Protein AF-0000000084755417 (afdb_homodimer)

pLDDT: mean 85.78, std 14.71, range [28.02, 96.69]

Structure (mmCIF, N/CA/C/O backbone):
data_AF-0000000084755417-model_v1
#
loop_
_entity.id
_entity.type
_entity.pdbx_description
1 polymer 'DNA polymerase V'
#
loop_
_atom_site.group_PDB
_atom_site.id
_atom_site.type_symbol
_atom_site.label_atom_id
_atom_site.label_alt_id
_atom_site.label_comp_id
_atom_site.label_asym_id
_atom_site.label_entity_id
_atom_site.label_seq_id
_atom_site.pdbx_PDB_ins_code
_atom_site.Cartn_x
_atom_site.Cartn_y
_atom_site.Cartn_z
_atom_site.occupancy
_atom_site.B_iso_or_equiv
_atom_site.auth_seq_id
_atom_site.auth_comp_id
_atom_site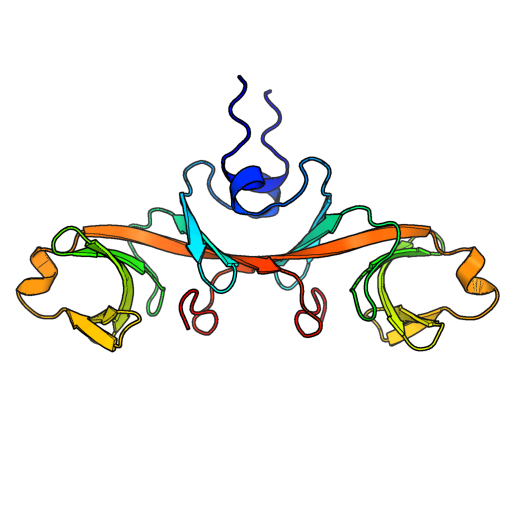.auth_asym_id
_atom_site.auth_atom_id
_atom_site.pdbx_PDB_model_num
ATOM 1 N N . MET A 1 1 ? -17.75 10.516 -19.812 1 28.02 1 MET A N 1
ATOM 2 C CA . MET A 1 1 ? -16.5 9.836 -19.469 1 28.02 1 MET A CA 1
ATOM 3 C C . MET A 1 1 ? -16.531 9.328 -18.047 1 28.02 1 MET A C 1
ATOM 5 O O . MET A 1 1 ? -16.703 10.102 -17.094 1 28.02 1 MET A O 1
ATOM 9 N N . LEU A 1 2 ? -17.047 8.312 -17.734 1 38.31 2 LEU A N 1
ATOM 10 C CA . LEU A 1 2 ? -17.234 7.773 -16.391 1 38.31 2 LEU A CA 1
ATOM 11 C C . LEU A 1 2 ? -15.93 7.828 -15.609 1 38.31 2 LEU A C 1
ATOM 13 O O . LEU A 1 2 ? -14.875 7.434 -16.109 1 38.31 2 LEU A O 1
ATOM 17 N N . GLN A 1 3 ? -15.766 8.875 -14.984 1 49.84 3 GLN A N 1
ATOM 18 C CA . GLN A 1 3 ? -14.508 9.289 -14.367 1 49.84 3 GLN A CA 1
ATOM 19 C C . GLN A 1 3 ? -13.875 8.141 -13.586 1 49.84 3 GLN A C 1
ATOM 21 O O . GLN A 1 3 ? -14.508 7.555 -12.711 1 49.84 3 GLN A O 1
ATOM 26 N N . GLN A 1 4 ? -13.172 7.289 -14.344 1 59.5 4 GLN A N 1
ATOM 27 C CA . GLN A 1 4 ? -12.398 6.27 -13.641 1 59.5 4 GLN A CA 1
ATOM 28 C C . GLN A 1 4 ? -11.875 6.801 -12.312 1 59.5 4 GLN A C 1
ATOM 30 O O . GLN A 1 4 ? -11.469 7.961 -12.219 1 59.5 4 GLN A O 1
ATOM 35 N N . PRO A 1 5 ? -12.219 5.965 -11.297 1 64.44 5 PRO A N 1
ATOM 36 C CA . PRO A 1 5 ? -11.766 6.449 -10 1 64.44 5 PRO A CA 1
ATOM 37 C C . PRO A 1 5 ? -10.297 6.875 -10.008 1 64.44 5 PRO A C 1
ATOM 39 O O . PRO A 1 5 ? -9.469 6.242 -10.672 1 64.44 5 PRO A O 1
ATOM 42 N N . GLN A 1 6 ? -10.031 8.062 -9.656 1 84 6 GLN A N 1
ATOM 43 C CA . GLN A 1 6 ? -8.703 8.641 -9.484 1 84 6 GLN A CA 1
ATOM 44 C C . GLN A 1 6 ? -7.703 7.59 -9.016 1 84 6 GLN A C 1
ATOM 46 O O . GLN A 1 6 ? -6.539 7.609 -9.422 1 84 6 GLN A O 1
ATOM 51 N N . PHE A 1 7 ? -8.219 6.492 -8.555 1 88.81 7 PHE A N 1
ATOM 52 C CA . PHE A 1 7 ? -7.398 5.453 -7.934 1 88.81 7 PHE A CA 1
ATOM 53 C C . PHE A 1 7 ? -6.566 4.719 -8.977 1 88.81 7 PHE A C 1
ATOM 55 O O . PHE A 1 7 ? -5.352 4.578 -8.828 1 88.81 7 PHE A O 1
ATOM 62 N N . TYR A 1 8 ? -7.148 4.305 -10.031 1 92.12 8 TYR A N 1
ATOM 63 C CA . TYR A 1 8 ? -6.445 3.494 -11.016 1 92.12 8 TYR A CA 1
ATOM 64 C C . TYR A 1 8 ? -5.387 4.312 -11.742 1 92.12 8 TYR A C 1
ATOM 66 O O . TYR A 1 8 ? -4.297 3.812 -12.031 1 92.12 8 TYR A O 1
ATOM 74 N N . GLU A 1 9 ? -5.723 5.57 -11.953 1 92.5 9 GLU A N 1
ATOM 75 C CA . GLU A 1 9 ? -4.781 6.441 -12.656 1 92.5 9 GLU A CA 1
ATOM 76 C C . GLU A 1 9 ? -3.574 6.766 -11.781 1 92.5 9 GLU A C 1
ATOM 78 O O . GLU A 1 9 ? -2.432 6.703 -12.242 1 92.5 9 GLU A O 1
ATOM 83 N N . VAL A 1 10 ? -3.729 7.02 -10.594 1 93.19 10 VAL A N 1
ATOM 84 C CA . VAL A 1 10 ? -2.662 7.488 -9.711 1 93.19 10 VAL A CA 1
ATOM 85 C C . VAL A 1 10 ? -1.8 6.305 -9.273 1 93.19 10 VAL A C 1
ATOM 87 O O . VAL A 1 10 ? -0.59 6.449 -9.086 1 93.19 10 VAL A O 1
ATOM 90 N N . THR A 1 11 ? -2.334 5.164 -9.148 1 94.31 11 THR A N 1
ATOM 91 C CA . THR A 1 11 ? -1.593 4.023 -8.617 1 94.31 11 THR A CA 1
ATOM 92 C C . THR A 1 11 ? -0.974 3.207 -9.75 1 94.31 11 THR A C 1
ATOM 94 O O . THR A 1 11 ? 0.013 2.498 -9.539 1 94.31 11 THR A O 1
ATOM 97 N N . GLY A 1 12 ? -1.595 3.201 -10.922 1 94.12 12 GLY A N 1
ATOM 98 C CA . GLY A 1 12 ? -1.188 2.35 -12.023 1 94.12 12 GLY A CA 1
ATOM 99 C C . GLY A 1 12 ? -1.743 0.941 -11.93 1 94.12 12 GLY A C 1
ATOM 100 O O . GLY A 1 12 ? -1.398 0.076 -12.734 1 94.12 12 GLY A O 1
ATOM 101 N N . ILE A 1 13 ? -2.58 0.697 -10.953 1 94.06 13 ILE A N 1
ATOM 102 C CA . ILE A 1 13 ? -3.223 -0.605 -10.82 1 94.06 13 ILE A CA 1
ATOM 103 C C . ILE A 1 13 ? -4.258 -0.79 -11.922 1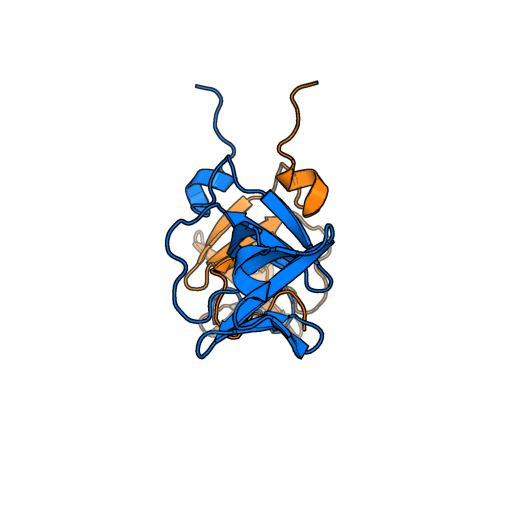 94.06 13 ILE A C 1
ATOM 105 O O . ILE A 1 13 ? -5 0.14 -12.25 1 94.06 13 ILE A O 1
ATOM 109 N N . SER A 1 14 ? -4.211 -1.979 -12.43 1 93.38 14 SER A N 1
ATOM 110 C CA . SER A 1 14 ? -5.156 -2.297 -13.492 1 93.38 14 SER A CA 1
ATOM 111 C C . SER A 1 14 ? -6.586 -2.346 -12.969 1 93.38 14 SER A C 1
ATOM 113 O O . SER A 1 14 ? -6.828 -2.803 -11.852 1 93.38 14 SER A O 1
ATOM 115 N N . GLN A 1 15 ? -7.539 -1.994 -13.844 1 91.94 15 GLN A N 1
ATOM 116 C CA . GLN A 1 15 ? -8.953 -2.115 -13.5 1 91.94 15 GLN A CA 1
ATOM 117 C C . GLN A 1 15 ? -9.367 -3.58 -13.391 1 91.94 15 GLN A C 1
ATOM 119 O O . GLN A 1 15 ? -10.43 -3.891 -12.844 1 91.94 15 GLN A O 1
ATOM 124 N N . HIS A 1 16 ? -8.492 -4.477 -13.914 1 92.5 16 HIS A N 1
ATOM 125 C CA . HIS A 1 16 ? -8.82 -5.898 -13.922 1 92.5 16 HIS A CA 1
ATOM 126 C C . HIS A 1 16 ? -8.102 -6.637 -12.797 1 92.5 16 HIS A C 1
ATOM 128 O O . HIS A 1 16 ? -8.109 -7.867 -12.758 1 92.5 16 HIS A O 1
ATOM 134 N N . ALA A 1 17 ? -7.488 -5.82 -11.945 1 94.81 17 ALA A N 1
ATOM 135 C CA . ALA A 1 17 ? -6.766 -6.422 -10.828 1 94.81 17 ALA A CA 1
ATOM 136 C C . ALA A 1 17 ? -7.723 -7.129 -9.875 1 94.81 17 ALA A C 1
ATOM 138 O O . ALA A 1 17 ? -8.891 -6.746 -9.758 1 94.81 17 ALA A O 1
ATOM 139 N N . THR A 1 18 ? -7.203 -8.172 -9.297 1 94.12 18 THR A N 1
ATOM 140 C CA . THR A 1 18 ? -7.871 -8.844 -8.188 1 94.12 18 THR A CA 1
ATOM 141 C C . THR A 1 18 ? -7.293 -8.391 -6.852 1 94.12 18 THR A C 1
ATOM 143 O O . THR A 1 18 ? -6.074 -8.266 -6.707 1 94.12 18 THR A O 1
ATOM 146 N N . PHE A 1 19 ? -8.156 -8.141 -5.871 1 95.19 19 PHE A N 1
ATOM 147 C CA . PHE A 1 19 ? -7.75 -7.73 -4.535 1 95.19 19 PHE A CA 1
ATOM 148 C C . PHE A 1 19 ? -7.938 -8.867 -3.537 1 95.19 19 PHE A C 1
ATOM 150 O O . PHE A 1 19 ? -9.031 -9.43 -3.422 1 95.19 19 PHE A O 1
ATOM 157 N N . VAL A 1 20 ? -6.875 -9.164 -2.879 1 94.38 20 VAL A N 1
ATOM 158 C CA . VAL A 1 20 ? -6.91 -10.297 -1.963 1 94.38 20 VAL A CA 1
ATOM 159 C C . VAL A 1 20 ? -6.555 -9.836 -0.552 1 94.38 20 VAL A C 1
ATOM 161 O O . VAL A 1 20 ? -5.465 -9.305 -0.322 1 94.38 20 VAL A O 1
ATOM 164 N N . ASP A 1 21 ? -7.488 -10.094 0.333 1 92.75 21 ASP A N 1
ATOM 165 C CA . ASP A 1 21 ? -7.242 -9.766 1.733 1 92.75 21 ASP A CA 1
ATOM 166 C C . ASP A 1 21 ? -6.164 -10.672 2.326 1 92.75 21 ASP A C 1
ATOM 168 O O . ASP A 1 21 ? -6.199 -11.891 2.139 1 92.75 21 ASP A O 1
ATOM 172 N N . THR A 1 22 ? -5.168 -10.055 2.926 1 89.81 22 THR A N 1
ATOM 173 C CA . THR A 1 22 ? -4.113 -10.773 3.631 1 89.81 22 THR A CA 1
ATOM 174 C C . THR A 1 22 ? -3.982 -10.273 5.066 1 89.81 22 THR A C 1
ATOM 176 O O . THR A 1 22 ? -4.66 -9.32 5.461 1 89.81 22 THR A O 1
ATOM 179 N N . GLN A 1 23 ? -3.145 -10.898 5.832 1 81.25 23 GLN A N 1
ATOM 180 C CA . GLN A 1 23 ? -2.914 -10.477 7.211 1 81.25 23 GLN A CA 1
ATOM 181 C C . GLN A 1 23 ? -2.244 -9.109 7.262 1 81.25 23 GLN A C 1
ATOM 183 O O . GLN A 1 23 ? -2.42 -8.359 8.227 1 81.25 23 GLN A O 1
ATOM 188 N N . ARG A 1 24 ? -1.575 -8.703 6.32 1 78.25 24 ARG A N 1
ATOM 189 C CA . ARG A 1 24 ? -0.766 -7.488 6.367 1 78.25 24 ARG A CA 1
ATOM 190 C C . ARG A 1 24 ? -1.405 -6.371 5.547 1 78.25 24 ARG A C 1
ATOM 192 O O . ARG A 1 24 ? -0.909 -5.242 5.531 1 78.25 24 ARG A O 1
ATOM 199 N N . GLY A 1 25 ? -2.459 -6.691 4.898 1 91.12 25 GLY A N 1
ATOM 200 C CA . GLY A 1 25 ? -3.111 -5.746 4.012 1 91.12 25 GLY A CA 1
ATOM 201 C C . GLY A 1 25 ? -3.785 -6.41 2.824 1 91.12 25 GLY A C 1
ATOM 202 O O . GLY A 1 25 ? -4.238 -7.551 2.92 1 91.12 25 GLY A O 1
ATOM 203 N N . VAL A 1 26 ? -3.932 -5.598 1.849 1 94.94 26 VAL A N 1
ATOM 204 C CA . VAL A 1 26 ? -4.574 -6.102 0.64 1 94.94 26 VAL A CA 1
ATOM 205 C C . VAL A 1 26 ? -3.537 -6.254 -0.472 1 94.94 26 VAL A C 1
ATOM 207 O O . VAL A 1 26 ? -2.852 -5.289 -0.823 1 94.94 26 VAL A O 1
ATOM 210 N N . ALA A 1 27 ? -3.35 -7.496 -0.957 1 94.88 27 ALA A N 1
ATOM 211 C CA . ALA A 1 27 ? -2.506 -7.75 -2.123 1 94.88 27 ALA A CA 1
ATOM 212 C C . ALA A 1 27 ? -3.264 -7.469 -3.418 1 94.88 27 ALA A C 1
ATOM 214 O O . ALA A 1 27 ? -4.418 -7.875 -3.57 1 94.88 27 ALA A O 1
ATOM 215 N N . VAL A 1 28 ? -2.619 -6.719 -4.238 1 95.56 28 VAL A N 1
ATOM 216 C CA . VAL A 1 28 ? -3.137 -6.492 -5.586 1 95.56 28 VAL A CA 1
ATOM 217 C C . VAL A 1 28 ? -2.506 -7.492 -6.555 1 95.56 28 VAL A C 1
ATOM 219 O O . VAL A 1 28 ? -1.282 -7.531 -6.707 1 95.56 28 VAL A O 1
ATOM 222 N N . VAL A 1 29 ? -3.33 -8.273 -7.188 1 95.31 29 VAL A N 1
ATOM 223 C CA . VAL A 1 29 ? -2.871 -9.328 -8.086 1 95.31 29 VAL A CA 1
ATOM 224 C C . VAL A 1 29 ? -3.266 -8.992 -9.516 1 95.31 29 VAL A C 1
ATOM 226 O O . VAL A 1 29 ? -4.434 -8.719 -9.797 1 95.31 29 VAL A O 1
ATOM 229 N N . GLU A 1 30 ? -2.355 -8.961 -10.391 1 95.06 30 GLU A N 1
ATOM 230 C CA . GLU A 1 30 ? -2.594 -8.703 -11.805 1 95.06 30 GLU A CA 1
ATOM 231 C C . GLU A 1 30 ? -2.066 -9.844 -12.672 1 95.06 30 GLU A C 1
ATOM 233 O O . GLU A 1 30 ? -1.059 -10.469 -12.336 1 95.06 30 GLU A O 1
ATOM 238 N N . ARG A 1 31 ? -2.705 -10.062 -13.664 1 92.38 31 ARG A N 1
ATOM 239 C CA . ARG A 1 31 ? -2.277 -11.102 -14.594 1 92.38 31 ARG A CA 1
ATOM 240 C C . ARG A 1 31 ? -0.967 -10.719 -15.273 1 92.38 31 ARG A C 1
ATOM 242 O O . ARG A 1 31 ? -0.777 -9.57 -15.664 1 92.38 31 ARG A O 1
ATOM 249 N N . SER A 1 32 ? -0.041 -11.461 -15.086 1 82.12 32 SER A N 1
ATOM 250 C CA . SER A 1 32 ? 1.236 -11.258 -15.758 1 82.12 32 SER A CA 1
ATOM 251 C C . SER A 1 32 ? 1.71 -12.531 -16.453 1 82.12 32 SER A C 1
ATOM 253 O O . SER A 1 32 ? 1.528 -13.633 -15.922 1 82.12 32 SER A O 1
ATOM 255 N N . SER A 1 33 ? 2.252 -12.398 -17.641 1 70.69 33 SER A N 1
ATOM 256 C CA . SER A 1 33 ? 2.758 -13.539 -18.391 1 70.69 33 SER A CA 1
ATOM 257 C C . SER A 1 33 ? 4.215 -13.836 -18.047 1 70.69 33 SER A C 1
ATOM 259 O O . SER A 1 33 ? 4.707 -14.938 -18.281 1 70.69 33 SER A O 1
ATOM 261 N N . SER A 1 34 ? 4.832 -12.945 -17.469 1 75.5 34 SER A N 1
ATOM 262 C CA . SER A 1 34 ? 6.242 -13.125 -17.141 1 75.5 34 SER A CA 1
ATOM 263 C C . SER A 1 34 ? 6.598 -12.469 -15.812 1 75.5 34 SER A C 1
ATOM 265 O O . SER A 1 34 ? 7.117 -11.352 -15.789 1 75.5 34 SER A O 1
ATOM 267 N N . PRO A 1 35 ? 6.277 -13.195 -14.812 1 69 35 PRO A N 1
ATOM 268 C CA . PRO A 1 35 ? 6.617 -12.562 -13.539 1 69 35 PRO A CA 1
ATOM 269 C C . PRO A 1 35 ? 8.125 -12.406 -13.336 1 69 35 PRO A C 1
ATOM 271 O O . PRO A 1 35 ? 8.898 -13.25 -13.789 1 69 35 PRO A O 1
ATOM 274 N N . LEU A 1 36 ? 8.461 -11.203 -12.844 1 68.69 36 LEU A N 1
ATOM 275 C CA . LEU A 1 36 ? 9.852 -10.984 -12.469 1 68.69 36 LEU A CA 1
ATOM 276 C C . LEU A 1 36 ? 10.32 -12.039 -11.477 1 68.69 36 LEU A C 1
ATOM 278 O O . LEU A 1 36 ? 9.516 -12.602 -10.734 1 68.69 36 LEU A O 1
ATOM 282 N N . ALA A 1 37 ? 11.562 -12.234 -11.57 1 67.69 37 ALA A N 1
ATOM 283 C CA . ALA A 1 37 ? 12.164 -13.141 -10.594 1 67.69 37 ALA A CA 1
ATOM 284 C C . ALA A 1 37 ? 11.82 -12.719 -9.164 1 67.69 37 ALA A C 1
ATOM 286 O O . ALA A 1 37 ? 11.703 -11.523 -8.875 1 67.69 37 ALA A O 1
ATOM 287 N N . SER A 1 38 ? 11.422 -13.523 -8.289 1 73.25 38 SER A N 1
ATOM 288 C CA . SER A 1 38 ? 11.195 -13.344 -6.855 1 73.25 38 SER A CA 1
ATOM 289 C C . SER A 1 38 ? 9.812 -12.758 -6.578 1 73.25 38 SER A C 1
ATOM 291 O O . SER A 1 38 ? 9.445 -12.547 -5.422 1 73.25 38 SER A O 1
ATOM 293 N N . ALA A 1 39 ? 9.148 -12.484 -7.703 1 83.69 39 ALA A N 1
ATOM 294 C CA . ALA A 1 39 ? 7.809 -11.945 -7.484 1 83.69 39 ALA A CA 1
ATOM 295 C C . ALA A 1 39 ? 6.945 -12.938 -6.703 1 83.69 39 ALA A C 1
ATOM 297 O O . ALA A 1 39 ? 7.133 -14.148 -6.809 1 83.69 39 ALA A O 1
ATOM 298 N N . VAL A 1 40 ? 6.098 -12.406 -5.855 1 90.75 40 VAL A N 1
ATOM 299 C CA . VAL A 1 40 ? 5.082 -13.234 -5.207 1 90.75 40 VAL A CA 1
ATOM 300 C C . VAL A 1 40 ? 3.934 -13.5 -6.176 1 90.75 40 VAL A C 1
ATOM 302 O O . VAL A 1 40 ? 3.434 -12.578 -6.824 1 90.75 40 VAL A O 1
ATOM 305 N N . LEU A 1 41 ? 3.635 -14.75 -6.258 1 93.31 41 LEU A N 1
ATOM 306 C CA . LEU A 1 41 ? 2.598 -15.203 -7.176 1 93.31 41 LEU A CA 1
ATOM 307 C C . LEU A 1 41 ? 1.361 -15.664 -6.41 1 93.31 41 LEU A C 1
ATOM 309 O O . LEU A 1 41 ? 1.471 -16.156 -5.281 1 93.31 41 LEU A O 1
ATOM 313 N N . LEU A 1 42 ? 0.23 -15.43 -6.977 1 94.62 42 LEU A N 1
ATOM 314 C CA . LEU A 1 42 ? -0.973 -16.172 -6.609 1 94.62 42 LEU A CA 1
ATOM 315 C C . LEU A 1 42 ? -1.196 -17.344 -7.551 1 94.62 42 LEU A C 1
ATOM 317 O O . LEU A 1 42 ? -1.302 -17.172 -8.766 1 94.62 42 LEU A O 1
ATOM 321 N N . ILE A 1 43 ? -1.249 -18.516 -6.973 1 95.38 43 ILE A N 1
ATOM 322 C CA . ILE A 1 43 ? -1.382 -19.719 -7.785 1 95.38 43 ILE A CA 1
ATOM 323 C C . ILE A 1 43 ? -2.566 -20.547 -7.293 1 95.38 43 ILE A C 1
ATOM 325 O O . ILE A 1 43 ? -3.076 -20.328 -6.195 1 95.38 43 ILE A O 1
ATOM 329 N N . SER A 1 44 ? -3.1 -21.375 -8.18 1 96.38 44 SER A N 1
ATOM 330 C CA . SER A 1 44 ? -4 -22.469 -7.82 1 96.38 44 SER A CA 1
ATOM 331 C C . SER A 1 44 ? -3.338 -23.828 -8.031 1 96.38 44 SER A C 1
ATOM 333 O O . SER A 1 44 ? -2.795 -24.094 -9.102 1 96.38 44 SER A O 1
ATOM 335 N N . TYR A 1 45 ? -3.264 -24.578 -6.977 1 96.69 45 TYR A N 1
ATOM 336 C CA . TYR A 1 45 ? -2.686 -25.922 -6.996 1 96.69 45 TYR A CA 1
ATOM 337 C C . TYR A 1 45 ? -3.527 -26.891 -6.176 1 96.69 45 TYR A C 1
ATOM 339 O O . TYR A 1 45 ? -3.848 -26.609 -5.016 1 96.69 45 TYR A O 1
ATOM 347 N N . CYS A 1 46 ? -3.908 -27.969 -6.824 1 94.75 46 CYS A N 1
ATOM 348 C CA . CYS A 1 46 ? -4.758 -28.984 -6.207 1 94.75 46 CYS A CA 1
ATOM 349 C C . CYS A 1 46 ? -6.031 -28.359 -5.648 1 94.75 46 CYS A C 1
ATOM 351 O O . CYS A 1 46 ? -6.449 -28.672 -4.535 1 94.75 46 CYS A O 1
ATOM 353 N N . GLY A 1 47 ? -6.527 -27.344 -6.34 1 94.06 47 GLY A N 1
ATOM 354 C CA . GLY A 1 47 ? -7.82 -26.75 -6.035 1 94.06 47 GLY A CA 1
ATOM 355 C C . GLY A 1 47 ? -7.734 -25.656 -4.992 1 94.06 47 GLY A C 1
ATOM 356 O O . GLY A 1 47 ? -8.758 -25.094 -4.582 1 94.06 47 GLY A O 1
ATOM 357 N N . VAL A 1 48 ? -6.535 -25.422 -4.539 1 93.88 48 VAL A N 1
ATOM 358 C CA . VAL A 1 48 ? -6.375 -24.406 -3.5 1 93.88 48 VAL A CA 1
ATOM 359 C C . VAL A 1 48 ? -5.617 -23.203 -4.062 1 93.88 48 VAL A C 1
ATOM 361 O O . VAL A 1 48 ? -4.633 -23.375 -4.785 1 93.88 48 VAL A O 1
ATOM 364 N N . GLN A 1 49 ? -6.121 -22.016 -3.742 1 94.94 49 GLN A N 1
ATOM 365 C CA . GLN A 1 49 ? -5.379 -20.812 -4.09 1 94.94 49 GLN A CA 1
ATOM 366 C C . GLN A 1 49 ? -4.434 -20.406 -2.963 1 94.94 49 GLN A C 1
ATOM 368 O O . GLN A 1 49 ? -4.805 -20.438 -1.788 1 94.94 49 GLN A O 1
ATOM 373 N N . GLN A 1 50 ? -3.217 -20.109 -3.32 1 93.94 50 GLN A N 1
ATOM 374 C CA . GLN A 1 50 ? -2.211 -19.734 -2.334 1 93.94 50 GLN A CA 1
ATOM 375 C C . GLN A 1 50 ? -1.11 -18.891 -2.971 1 93.94 50 GLN A C 1
ATOM 377 O O . GLN A 1 50 ? -0.94 -18.891 -4.191 1 93.94 50 GLN A O 1
ATOM 382 N N . PHE A 1 51 ? -0.438 -18.141 -2.119 1 93.12 51 PHE A N 1
ATOM 383 C CA . PHE A 1 51 ? 0.693 -17.359 -2.605 1 93.12 51 PHE A CA 1
ATOM 384 C C . PHE A 1 51 ? 1.963 -18.203 -2.627 1 93.12 51 PHE A C 1
ATOM 386 O O . PHE A 1 51 ? 2.178 -19.031 -1.739 1 93.12 51 PHE A O 1
ATOM 393 N N . ALA A 1 52 ? 2.785 -17.906 -3.596 1 92.38 52 ALA A N 1
ATOM 394 C CA . ALA A 1 52 ? 4.059 -18.609 -3.74 1 92.38 52 ALA A CA 1
ATOM 395 C C . ALA A 1 52 ? 5.102 -17.719 -4.41 1 92.38 52 ALA A C 1
ATOM 397 O O . ALA A 1 52 ? 4.766 -16.672 -4.984 1 92.38 52 ALA A O 1
ATOM 398 N N . ARG A 1 53 ? 6.336 -18.156 -4.266 1 91.44 53 ARG A N 1
ATOM 399 C CA . ARG A 1 53 ? 7.457 -17.547 -4.977 1 91.44 53 ARG A CA 1
ATOM 400 C C . ARG A 1 53 ? 8.172 -18.578 -5.848 1 91.44 53 ARG A C 1
ATOM 402 O O . ARG A 1 53 ? 8.289 -19.75 -5.465 1 91.44 53 ARG A O 1
ATOM 409 N N . PHE A 1 54 ? 8.555 -18.031 -7.02 1 85.56 54 PHE A N 1
ATOM 410 C CA . PHE A 1 54 ? 9.336 -18.906 -7.879 1 85.56 54 PHE A CA 1
ATOM 411 C C . PHE A 1 54 ? 10.828 -18.719 -7.637 1 85.56 54 PHE A C 1
ATOM 413 O O . PHE A 1 54 ? 11.359 -17.625 -7.816 1 85.56 54 PHE A O 1
ATOM 420 N N . LEU A 1 55 ? 11.406 -19.797 -7.117 1 83.19 55 LEU A N 1
ATOM 421 C CA . LEU A 1 55 ? 12.836 -19.781 -6.824 1 83.19 55 LEU A CA 1
ATOM 422 C C . LEU A 1 55 ? 13.5 -21.062 -7.293 1 83.19 55 LEU A C 1
ATOM 424 O O . LEU A 1 55 ? 13.094 -22.156 -6.898 1 83.19 55 LEU A O 1
ATOM 428 N N . GLY A 1 56 ? 14.602 -20.891 -8.023 1 82.25 56 GLY A N 1
ATOM 429 C CA . GLY A 1 56 ? 15.414 -22.047 -8.383 1 82.25 56 GLY A CA 1
ATOM 430 C C . GLY A 1 56 ? 14.633 -23.141 -9.078 1 82.25 56 GLY A C 1
ATOM 431 O O . GLY A 1 56 ? 14.852 -24.328 -8.836 1 82.25 56 GLY A O 1
ATOM 432 N N . GLY A 1 57 ? 13.625 -22.891 -9.773 1 86.5 57 GLY A N 1
ATOM 433 C CA . GLY A 1 57 ? 12.859 -23.875 -10.516 1 86.5 57 GLY A CA 1
ATOM 434 C C . GLY A 1 57 ? 11.695 -24.438 -9.727 1 86.5 57 GLY A C 1
ATOM 435 O O . GLY A 1 57 ? 11.016 -25.359 -10.188 1 86.5 57 GLY A O 1
ATOM 436 N N . SER A 1 58 ? 11.547 -23.984 -8.562 1 92.69 58 SER A N 1
ATOM 437 C CA . SER A 1 58 ? 10.461 -24.453 -7.715 1 92.69 58 SER A CA 1
ATOM 438 C C . SER A 1 58 ? 9.586 -23.297 -7.23 1 92.69 58 SER A C 1
ATOM 440 O O . SER A 1 58 ? 10.031 -22.156 -7.211 1 92.69 58 SER A O 1
ATOM 442 N N . LEU A 1 59 ? 8.336 -23.703 -6.984 1 92.69 59 LEU A N 1
ATOM 443 C CA . LEU A 1 59 ? 7.453 -22.781 -6.301 1 92.69 59 LEU A CA 1
ATOM 444 C C . LEU A 1 59 ? 7.426 -23.047 -4.801 1 92.69 59 LEU A C 1
ATOM 446 O O . LEU A 1 59 ? 7.074 -24.156 -4.371 1 92.69 59 LEU A O 1
ATOM 450 N N . ILE A 1 60 ? 7.766 -21.969 -4.086 1 93.62 60 ILE A N 1
ATOM 451 C CA . ILE A 1 60 ? 7.738 -22.109 -2.633 1 93.62 60 ILE A CA 1
ATOM 452 C C . ILE A 1 60 ? 6.551 -21.344 -2.062 1 93.62 60 ILE A C 1
ATOM 454 O O . ILE A 1 60 ? 6.438 -20.141 -2.264 1 93.62 60 ILE A O 1
ATOM 458 N N . THR A 1 61 ? 5.723 -22.031 -1.348 1 93.12 61 THR A N 1
ATOM 459 C CA . THR A 1 61 ? 4.531 -21.422 -0.782 1 93.12 61 THR A CA 1
ATOM 460 C C . THR A 1 61 ? 4.863 -20.688 0.519 1 93.12 61 THR A C 1
ATOM 462 O O . THR A 1 61 ? 5.98 -20.797 1.027 1 93.12 61 THR A O 1
ATOM 465 N N . GLU A 1 62 ? 3.82 -19.969 0.999 1 87.19 62 GLU A N 1
ATOM 466 C CA . GLU A 1 62 ? 4.004 -19.188 2.221 1 87.19 62 GLU A CA 1
ATOM 467 C C . GLU A 1 62 ? 4.297 -20.109 3.412 1 87.19 62 GLU A C 1
ATOM 469 O O . GLU A 1 62 ? 5.031 -19.719 4.328 1 87.19 62 GLU A O 1
ATOM 474 N N . ASP A 1 63 ? 3.727 -21.234 3.346 1 87.62 63 ASP A N 1
ATOM 475 C CA . ASP A 1 63 ? 3.955 -22.172 4.441 1 87.62 63 ASP A CA 1
ATOM 476 C C . ASP A 1 63 ? 5.285 -22.891 4.277 1 87.62 63 ASP A C 1
ATOM 478 O O . ASP A 1 63 ? 5.664 -23.703 5.121 1 87.62 63 ASP A O 1
ATOM 482 N N . GLY A 1 64 ? 6.023 -22.641 3.256 1 91.19 64 GLY A N 1
ATOM 483 C CA . GLY A 1 64 ? 7.344 -23.203 3.055 1 91.19 64 GLY A CA 1
ATOM 484 C C . GLY A 1 64 ? 7.332 -24.453 2.184 1 91.19 64 GLY A C 1
ATOM 485 O O . GLY A 1 64 ? 8.375 -25.062 1.953 1 91.19 64 GLY A O 1
ATOM 486 N N . ASP A 1 65 ? 6.203 -24.906 1.729 1 94 65 ASP A N 1
ATOM 487 C CA . ASP A 1 65 ? 6.145 -26.062 0.848 1 94 65 ASP A CA 1
ATOM 488 C C . ASP A 1 65 ? 6.672 -25.734 -0.544 1 94 65 ASP A C 1
ATOM 490 O O . ASP A 1 65 ? 6.41 -24.641 -1.067 1 94 65 ASP A O 1
ATOM 494 N N . ALA A 1 66 ? 7.371 -26.75 -1.078 1 95.19 66 ALA A N 1
ATOM 495 C CA . ALA A 1 66 ? 7.895 -26.578 -2.43 1 95.19 66 ALA A CA 1
ATOM 496 C C . ALA A 1 66 ? 7.105 -27.422 -3.434 1 95.19 66 ALA A C 1
ATOM 498 O O . ALA A 1 66 ? 6.801 -28.578 -3.174 1 95.19 66 ALA A O 1
ATOM 499 N N . ILE A 1 67 ? 6.691 -26.812 -4.473 1 95.62 67 ILE A N 1
ATOM 500 C CA . ILE A 1 67 ? 6.105 -27.484 -5.629 1 95.62 67 ILE A CA 1
ATOM 501 C C . ILE A 1 67 ? 7.129 -27.547 -6.762 1 95.62 67 ILE A C 1
ATOM 503 O O . ILE A 1 67 ? 7.586 -26.516 -7.25 1 95.62 67 ILE A O 1
ATOM 507 N N . GLU A 1 68 ? 7.551 -28.719 -7.152 1 95.75 68 GLU A N 1
ATOM 508 C CA . GLU A 1 68 ? 8.656 -28.859 -8.094 1 95.75 68 GLU A CA 1
ATOM 509 C C . GLU A 1 68 ? 8.406 -30.016 -9.07 1 95.75 68 GLU A C 1
ATOM 511 O O . GLU A 1 68 ? 7.449 -30.766 -8.906 1 95.75 68 GLU A O 1
ATOM 516 N N . GLY A 1 69 ? 9.266 -30.047 -10.094 1 93.62 69 GLY A N 1
ATOM 517 C CA . GLY A 1 69 ? 9.25 -31.141 -11.055 1 93.62 69 GLY A CA 1
ATOM 518 C C . GLY A 1 69 ? 7.938 -31.25 -11.812 1 93.62 69 GLY A C 1
ATOM 519 O O . GLY A 1 69 ? 7.441 -30.266 -12.359 1 93.62 69 GLY A O 1
ATOM 520 N N . ASP A 1 70 ? 7.383 -32.562 -11.875 1 94.69 70 ASP A N 1
ATOM 521 C CA . ASP A 1 70 ? 6.195 -32.844 -12.664 1 94.69 70 ASP A CA 1
ATOM 522 C C . ASP A 1 70 ? 4.949 -32.219 -12.062 1 94.69 70 ASP A C 1
ATOM 524 O O . ASP A 1 70 ? 3.949 -32 -12.758 1 94.69 70 ASP A O 1
ATOM 528 N N . MET A 1 71 ? 4.992 -31.828 -10.711 1 96.06 71 MET A N 1
ATOM 529 C CA . MET A 1 71 ? 3.832 -31.234 -10.039 1 96.06 71 MET A CA 1
ATOM 530 C C . MET A 1 71 ? 3.562 -29.828 -10.562 1 96.06 71 MET A C 1
ATOM 532 O O . MET A 1 71 ? 2.445 -29.312 -10.438 1 96.06 71 MET A O 1
ATOM 536 N N . LEU A 1 72 ? 4.586 -29.203 -11.117 1 94.94 72 LEU A N 1
ATOM 537 C CA . LEU A 1 72 ? 4.457 -27.844 -11.617 1 94.94 72 LEU A CA 1
ATOM 538 C C . LEU A 1 72 ? 3.441 -27.766 -12.758 1 94.94 72 LEU A C 1
ATOM 540 O O . LEU A 1 72 ? 2.818 -26.734 -12.977 1 94.94 72 LEU A O 1
ATOM 544 N N . ALA A 1 73 ? 3.291 -28.844 -13.461 1 95.12 73 ALA A N 1
ATOM 545 C CA . ALA A 1 73 ? 2.355 -28.891 -14.586 1 95.12 73 ALA A CA 1
ATOM 546 C C . ALA A 1 73 ? 0.918 -28.703 -14.109 1 95.12 73 ALA A C 1
ATOM 548 O O . ALA A 1 73 ? 0.044 -28.312 -14.891 1 95.12 73 ALA A O 1
ATOM 549 N N . ASP A 1 74 ? 0.627 -28.969 -12.82 1 96.38 74 ASP A N 1
ATOM 550 C CA . ASP A 1 74 ? -0.723 -28.891 -12.266 1 96.38 74 ASP A CA 1
ATOM 551 C C . ASP A 1 74 ? -0.975 -27.531 -11.617 1 96.38 74 ASP A C 1
ATOM 553 O O . ASP A 1 74 ? -2.059 -27.281 -11.086 1 96.38 74 ASP A O 1
ATOM 557 N N . VAL A 1 75 ? 0.019 -26.672 -11.688 1 95.94 75 VAL A N 1
ATOM 558 C CA . VAL A 1 75 ? -0.123 -25.344 -11.078 1 95.94 75 VAL A CA 1
ATOM 559 C C . VAL A 1 75 ? -0.733 -24.375 -12.078 1 95.94 75 VAL A C 1
ATOM 561 O O . VAL A 1 75 ? -0.297 -24.297 -13.227 1 95.94 75 VAL A O 1
ATOM 564 N N . GLU A 1 76 ? -1.734 -23.609 -11.68 1 95.38 76 GLU A N 1
ATOM 565 C CA . GLU A 1 76 ? -2.299 -22.516 -12.453 1 95.38 76 GLU A CA 1
ATOM 566 C C . GLU A 1 76 ? -1.87 -21.172 -11.891 1 95.38 76 GLU A C 1
ATOM 568 O O . GLU A 1 76 ? -2.102 -20.875 -10.711 1 95.38 76 GLU A O 1
ATOM 573 N N . LEU A 1 77 ? -1.266 -20.391 -12.734 1 94.38 77 LEU A N 1
ATOM 574 C CA . LEU A 1 77 ? -0.925 -19.031 -12.336 1 94.38 77 LEU A CA 1
ATOM 575 C C . LEU A 1 77 ? -2.135 -18.109 -12.461 1 94.38 77 LEU A C 1
ATOM 577 O O . LEU A 1 77 ? -2.668 -17.922 -13.555 1 94.38 77 LEU A O 1
ATOM 581 N N . ILE A 1 78 ? -2.545 -17.641 -11.328 1 94.31 78 ILE A N 1
ATOM 582 C CA . ILE A 1 78 ? -3.65 -16.688 -11.328 1 94.31 78 ILE A CA 1
ATOM 583 C C . ILE A 1 78 ? -3.123 -15.289 -11.641 1 94.31 78 ILE A C 1
ATOM 585 O O . ILE A 1 78 ? -3.721 -14.555 -12.43 1 94.31 78 ILE A O 1
ATOM 589 N N . GLY A 1 79 ? -1.981 -14.953 -10.969 1 94.75 79 GLY A N 1
ATOM 590 C CA . GLY A 1 79 ? -1.387 -13.656 -11.242 1 94.75 79 GLY A CA 1
ATOM 591 C C . GLY A 1 79 ? -0.18 -13.359 -10.375 1 94.75 79 GLY A C 1
ATOM 592 O O . GLY A 1 79 ? 0.317 -14.234 -9.672 1 94.75 79 GLY A O 1
ATOM 593 N N . VAL A 1 80 ? 0.318 -12.156 -10.57 1 93.88 80 VAL A N 1
ATOM 594 C CA . VAL A 1 80 ? 1.483 -11.648 -9.852 1 93.88 80 VAL A CA 1
ATOM 595 C C . VAL A 1 80 ? 1.064 -10.516 -8.922 1 93.88 80 VAL A C 1
ATOM 597 O O . VAL A 1 80 ? 0.264 -9.656 -9.297 1 93.88 80 VAL A O 1
ATOM 600 N N . VAL A 1 81 ? 1.576 -10.578 -7.703 1 93.69 81 VAL A N 1
ATOM 601 C CA . VAL A 1 81 ? 1.335 -9.461 -6.797 1 93.69 81 VAL A CA 1
ATOM 602 C C . VAL A 1 81 ? 2.109 -8.234 -7.273 1 93.69 81 VAL A C 1
ATOM 604 O O . VAL A 1 81 ? 3.338 -8.266 -7.367 1 93.69 81 VAL A O 1
ATOM 607 N N . THR A 1 82 ? 1.4 -7.172 -7.504 1 93 82 THR A N 1
ATOM 608 C CA . THR A 1 82 ? 2.045 -5.984 -8.055 1 93 82 THR A CA 1
ATOM 609 C C . THR A 1 82 ? 2.121 -4.875 -7.016 1 93 82 THR A C 1
ATOM 611 O O . THR A 1 82 ? 3.076 -4.098 -6.996 1 93 82 THR A O 1
ATOM 614 N N . HIS A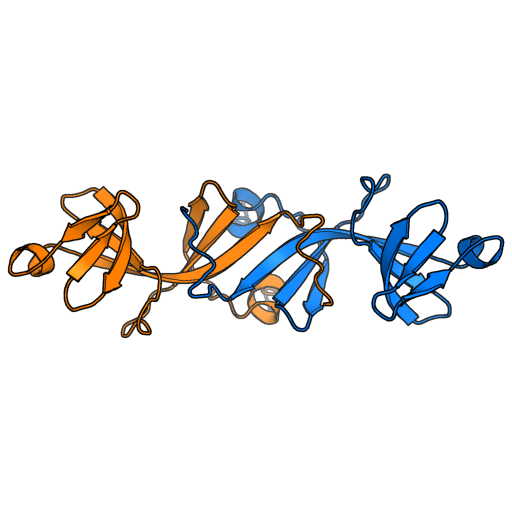 1 83 ? 1.084 -4.797 -6.184 1 93.69 83 HIS A N 1
ATOM 615 C CA . HIS A 1 83 ? 1.024 -3.77 -5.148 1 93.69 83 HIS A CA 1
ATOM 616 C C . HIS A 1 83 ? 0.525 -4.348 -3.828 1 93.69 83 HIS A C 1
ATOM 618 O O . HIS A 1 83 ? -0.074 -5.422 -3.803 1 93.69 83 HIS A O 1
ATOM 624 N N . ILE A 1 84 ? 0.842 -3.662 -2.799 1 93.88 84 ILE A N 1
ATOM 625 C CA . ILE A 1 84 ? 0.298 -3.926 -1.471 1 93.88 84 ILE A CA 1
ATOM 626 C C . ILE A 1 84 ? -0.354 -2.658 -0.92 1 93.88 84 ILE A C 1
ATOM 628 O O . ILE A 1 84 ? 0.22 -1.57 -1.005 1 93.88 84 ILE A O 1
ATOM 632 N N . ILE A 1 85 ? -1.505 -2.773 -0.545 1 94.88 85 ILE A N 1
ATOM 633 C CA . ILE A 1 85 ? -2.207 -1.72 0.182 1 94.88 85 ILE A CA 1
ATOM 634 C C . ILE A 1 85 ? -2.189 -2.027 1.678 1 94.88 85 ILE A C 1
ATOM 636 O O . ILE A 1 85 ? -2.754 -3.031 2.119 1 94.88 85 ILE A O 1
ATOM 640 N N . SER A 1 86 ? -1.56 -1.196 2.387 1 93.31 86 SER A N 1
ATOM 641 C CA . SER A 1 86 ? -1.43 -1.448 3.818 1 93.31 86 SER A CA 1
ATOM 642 C C . SER A 1 86 ? -1.8 -0.213 4.633 1 93.31 86 SER A C 1
ATOM 644 O O . SER A 1 86 ? -1.737 0.911 4.129 1 93.31 86 SER A O 1
ATOM 646 N N . LYS A 1 87 ? -2.291 -0.502 5.859 1 91.06 87 LYS A N 1
ATOM 647 C CA . LYS A 1 87 ? -2.502 0.61 6.781 1 91.06 87 LYS A CA 1
ATOM 648 C C . LYS A 1 87 ? -1.196 1.353 7.055 1 91.06 87 LYS A C 1
ATOM 650 O O . LYS A 1 87 ? -0.135 0.735 7.16 1 91.06 87 LYS A O 1
ATOM 655 N N . ALA A 1 88 ? -1.354 2.645 7.043 1 87.75 88 ALA A N 1
ATOM 656 C CA . ALA A 1 88 ? -0.176 3.449 7.359 1 87.75 88 ALA A CA 1
ATOM 657 C C . ALA A 1 88 ? 0.245 3.262 8.812 1 87.75 88 ALA A C 1
ATOM 659 O O . ALA A 1 88 ? -0.598 3.248 9.711 1 87.75 88 ALA A O 1
ATOM 660 N N . GLY A 1 89 ? 1.438 2.779 9 1 74.56 89 GLY A N 1
ATOM 661 C CA . GLY A 1 89 ? 1.972 2.688 10.352 1 74.56 89 GLY A CA 1
ATOM 662 C C . GLY A 1 89 ? 2.99 3.766 10.664 1 74.56 89 GLY A C 1
ATOM 663 O O . GLY A 1 89 ? 3.246 4.645 9.836 1 74.56 89 GLY A O 1
ATOM 664 N N . PHE A 1 90 ? 3.355 3.766 11.938 1 58.94 90 PHE A N 1
ATOM 665 C CA . PHE A 1 90 ? 4.379 4.684 12.43 1 58.94 90 PHE A CA 1
ATOM 666 C C . PHE A 1 90 ? 5.645 4.578 11.586 1 58.94 90 PHE A C 1
ATOM 668 O O . PHE A 1 90 ? 6.25 5.594 11.242 1 58.94 90 PHE A O 1
ATOM 675 N N . ASP A 1 91 ? 5.91 3.348 11.195 1 57.62 91 ASP A N 1
ATOM 676 C CA . ASP A 1 91 ? 7.188 3.17 10.516 1 57.62 91 ASP A CA 1
ATOM 677 C C . ASP A 1 91 ? 7.059 3.439 9.016 1 57.62 91 ASP A C 1
ATOM 679 O O . ASP A 1 91 ? 8.062 3.553 8.312 1 57.62 91 ASP A O 1
ATOM 683 N N . ASP A 1 92 ? 5.922 3.561 8.531 1 55.16 92 ASP A N 1
ATOM 684 C CA . ASP A 1 92 ? 5.723 3.686 7.094 1 55.16 92 ASP A CA 1
ATOM 685 C C . ASP A 1 92 ? 5.66 5.152 6.676 1 55.16 92 ASP A C 1
ATOM 687 O O . ASP A 1 92 ? 4.574 5.711 6.516 1 55.16 92 ASP A O 1
ATOM 691 N N . SER A 1 93 ? 6.68 5.828 7.031 1 56.66 93 SER A N 1
ATOM 692 C CA . SER A 1 93 ? 6.676 7.215 6.578 1 56.66 93 SER A CA 1
ATOM 693 C C . SER A 1 93 ? 6.602 7.301 5.055 1 56.66 93 SER A C 1
ATOM 695 O O . SER A 1 93 ? 7.418 6.699 4.355 1 56.66 93 SER A O 1
ATOM 697 N N . PRO A 1 94 ? 5.473 7.863 4.512 1 54.62 94 PRO A N 1
ATOM 698 C CA . PRO A 1 94 ? 5.359 7.977 3.053 1 54.62 94 PRO A CA 1
ATOM 699 C C . PRO A 1 94 ? 6.57 8.656 2.42 1 54.62 94 PRO A C 1
ATOM 701 O O . PRO A 1 94 ? 6.789 8.539 1.212 1 54.62 94 PRO A O 1
ATOM 704 N N . VAL A 1 95 ? 7.281 9.594 3.191 1 56.56 95 VAL A N 1
ATOM 705 C CA . VAL A 1 95 ? 8.312 10.414 2.574 1 56.56 95 VAL A CA 1
ATOM 706 C C . VAL A 1 95 ? 9.688 10 3.094 1 56.56 95 VAL A C 1
ATOM 708 O O . VAL A 1 95 ? 10.711 10.531 2.656 1 56.56 95 VAL A O 1
ATOM 711 N N . MET A 1 96 ? 9.805 9.062 3.984 1 45.72 96 MET A N 1
ATOM 712 C CA . MET A 1 96 ? 11.219 9 4.348 1 45.72 96 MET A CA 1
ATOM 713 C C . MET A 1 96 ? 12.039 8.32 3.258 1 45.72 96 MET A C 1
ATOM 715 O O . MET A 1 96 ? 11.531 7.445 2.555 1 45.72 96 MET A O 1
ATOM 719 N N . MET B 1 1 ? -27.234 -0.809 -9.023 1 28.72 1 MET B N 1
ATOM 720 C CA . MET B 1 1 ? -26.297 -0.622 -7.93 1 28.72 1 MET B CA 1
ATOM 721 C C . MET B 1 1 ? -24.875 -0.385 -8.461 1 28.72 1 MET B C 1
ATOM 723 O O . MET B 1 1 ? -24.344 -1.217 -9.195 1 28.72 1 MET B O 1
ATOM 727 N N . LEU B 1 2 ? -24.516 0.656 -8.82 1 38.28 2 LEU B N 1
ATOM 728 C CA . LEU B 1 2 ? -23.234 0.994 -9.461 1 38.28 2 LEU B CA 1
ATOM 729 C C . LEU B 1 2 ? -22.078 0.388 -8.688 1 38.28 2 LEU B C 1
ATOM 731 O O . LEU B 1 2 ? -22 0.508 -7.465 1 38.28 2 LEU B O 1
ATOM 735 N N . GLN B 1 3 ? -21.766 -0.749 -9.031 1 49.5 3 GLN B N 1
ATOM 736 C CA . GLN B 1 3 ? -20.891 -1.65 -8.281 1 49.5 3 GLN B CA 1
ATOM 737 C C . GLN B 1 3 ? -19.625 -0.94 -7.836 1 49.5 3 GLN B C 1
ATOM 739 O O . GLN B 1 3 ? -18.906 -0.363 -8.656 1 49.5 3 GLN B O 1
ATOM 744 N N . GLN B 1 4 ? -19.797 -0.195 -6.719 1 59.31 4 GLN B N 1
ATOM 745 C CA . GLN B 1 4 ? -18.578 0.37 -6.133 1 59.31 4 GLN B CA 1
ATOM 746 C C . GLN B 1 4 ? -17.375 -0.55 -6.352 1 59.31 4 GLN B C 1
ATOM 748 O O . GLN B 1 4 ? -17.5 -1.773 -6.258 1 59.31 4 GLN B O 1
ATOM 753 N N . PRO B 1 5 ? -16.359 0.123 -6.922 1 64.19 5 PRO B N 1
ATOM 754 C CA . PRO B 1 5 ? -15.195 -0.73 -7.191 1 64.19 5 PRO B CA 1
ATOM 755 C C . PRO B 1 5 ? -14.797 -1.577 -5.984 1 64.19 5 PRO B C 1
ATOM 757 O O . PRO B 1 5 ? -14.867 -1.108 -4.848 1 64.19 5 PRO B O 1
ATOM 760 N N . GLN B 1 6 ? -14.773 -2.838 -6.137 1 83.94 6 GLN B N 1
ATOM 761 C CA . GLN B 1 6 ? -14.312 -3.826 -5.164 1 83.94 6 GLN B CA 1
ATOM 762 C C . GLN B 1 6 ? -13.203 -3.26 -4.285 1 83.94 6 GLN B C 1
ATOM 764 O O . GLN B 1 6 ? -13.141 -3.553 -3.09 1 83.94 6 GLN B O 1
ATOM 769 N N . PHE B 1 7 ? -12.633 -2.184 -4.715 1 88.75 7 PHE B N 1
ATOM 770 C CA . PHE B 1 7 ? -11.461 -1.603 -4.07 1 88.75 7 PHE B CA 1
ATOM 771 C C . PHE B 1 7 ? -11.836 -0.973 -2.732 1 88.75 7 PHE B C 1
ATOM 773 O O . PHE B 1 7 ? -11.211 -1.255 -1.71 1 88.75 7 PHE B O 1
ATOM 780 N N . TYR B 1 8 ? -12.828 -0.186 -2.686 1 92.19 8 TYR B N 1
ATOM 781 C CA . TYR B 1 8 ? -13.18 0.544 -1.472 1 92.19 8 TYR B CA 1
ATOM 782 C C . TYR B 1 8 ? -13.68 -0.406 -0.389 1 92.19 8 TYR B C 1
ATOM 784 O O . TYR B 1 8 ? -13.367 -0.226 0.792 1 92.19 8 TYR B O 1
ATOM 792 N N . GLU B 1 9 ? -14.398 -1.426 -0.834 1 92.5 9 GLU B N 1
ATOM 793 C CA . GLU B 1 9 ? -14.938 -2.387 0.123 1 92.5 9 GLU B CA 1
ATOM 794 C C . GLU B 1 9 ? -13.828 -3.246 0.726 1 92.5 9 GLU B C 1
ATOM 796 O O . GLU B 1 9 ? -13.789 -3.455 1.939 1 92.5 9 GLU B O 1
ATOM 801 N N . VAL B 1 10 ? -12.922 -3.66 0.023 1 93.12 10 VAL B N 1
ATOM 802 C CA . VAL B 1 10 ? -11.906 -4.605 0.471 1 93.12 10 VAL B CA 1
ATOM 803 C C . VAL B 1 10 ? -10.836 -3.873 1.266 1 93.12 10 VAL B C 1
ATOM 805 O O . VAL B 1 10 ? -10.258 -4.426 2.205 1 93.12 10 VAL B O 1
ATOM 808 N N . THR B 1 11 ? -10.555 -2.664 0.957 1 94.19 11 THR B N 1
ATOM 809 C CA . THR B 1 11 ? -9.453 -1.947 1.595 1 94.19 11 THR B CA 1
ATOM 810 C C . THR B 1 11 ? -9.953 -1.158 2.803 1 94.19 11 THR B C 1
ATOM 812 O O . THR B 1 11 ? -9.18 -0.852 3.713 1 94.19 11 THR B O 1
ATOM 815 N N . GLY B 1 12 ? -11.211 -0.719 2.781 1 94.06 12 GLY B N 1
ATOM 816 C CA . GLY B 1 12 ? -11.758 0.165 3.799 1 94.06 12 GLY B CA 1
ATOM 817 C C . GLY B 1 12 ? -11.438 1.627 3.555 1 94.06 12 GLY B C 1
ATOM 818 O O . GLY B 1 12 ? -11.742 2.484 4.387 1 94.06 12 GLY B O 1
ATOM 819 N N . ILE B 1 13 ? -10.805 1.918 2.432 1 94 13 ILE B N 1
ATOM 820 C CA . ILE B 1 13 ? -10.516 3.301 2.064 1 94 13 ILE B CA 1
ATOM 821 C C . ILE B 1 13 ? -11.812 4.016 1.687 1 94 13 ILE B C 1
ATOM 823 O O . ILE B 1 13 ? -12.664 3.447 0.996 1 94 13 ILE B O 1
ATOM 827 N N . SER B 1 14 ? -11.867 5.219 2.211 1 93.38 14 SER B N 1
ATOM 828 C CA . SER B 1 14 ? -13.055 6.02 1.922 1 93.38 14 SER B CA 1
ATOM 829 C C . SER B 1 14 ? -13.109 6.41 0.449 1 93.38 14 SER B C 1
ATOM 831 O O . SER B 1 14 ? -12.078 6.691 -0.164 1 93.38 14 SER B O 1
ATOM 833 N N . GLN B 1 15 ? -14.336 6.551 -0.085 1 92 15 GLN B N 1
ATOM 834 C CA . GLN B 1 15 ? -14.531 7.043 -1.445 1 92 15 GLN B CA 1
ATOM 835 C C . GLN B 1 15 ? -14.125 8.508 -1.562 1 92 15 GLN B C 1
ATOM 837 O O . GLN B 1 15 ? -13.953 9.023 -2.668 1 92 15 GLN B O 1
ATOM 842 N N . HIS B 1 16 ? -13.977 9.172 -0.39 1 92.56 16 HIS B N 1
ATOM 843 C CA . HIS B 1 16 ? -13.648 10.594 -0.385 1 92.56 16 HIS B CA 1
ATOM 844 C C . HIS B 1 16 ? -12.172 10.828 -0.109 1 92.56 16 HIS B C 1
ATOM 846 O O . HIS B 1 16 ? -11.742 11.961 0.116 1 92.56 16 HIS B O 1
ATOM 852 N N . ALA B 1 17 ? -11.453 9.703 -0.124 1 94.88 17 ALA B N 1
ATOM 853 C CA . ALA B 1 17 ? -10.016 9.805 0.134 1 94.88 17 ALA B CA 1
ATOM 854 C C . ALA B 1 17 ? -9.312 10.57 -0.983 1 94.88 17 ALA B C 1
ATOM 856 O O . ALA B 1 17 ? -9.766 10.562 -2.131 1 94.88 17 ALA B O 1
ATOM 857 N N . THR B 1 18 ? -8.289 11.258 -0.567 1 94.19 18 THR B N 1
ATOM 858 C CA . THR B 1 18 ? -7.355 11.867 -1.509 1 94.19 18 THR B CA 1
ATOM 859 C C . THR B 1 18 ? -6.117 10.992 -1.684 1 94.19 18 THR B C 1
ATOM 861 O O . THR B 1 18 ? -5.582 10.461 -0.708 1 94.19 18 THR B O 1
ATOM 864 N N . PHE B 1 19 ? -5.672 10.828 -2.918 1 95.19 19 PHE B N 1
ATOM 865 C CA . PHE B 1 19 ? -4.48 10.055 -3.244 1 95.19 19 PHE B CA 1
ATOM 866 C C . PHE B 1 19 ? -3.322 10.969 -3.623 1 95.19 19 PHE B C 1
ATOM 868 O O . PHE B 1 19 ? -3.451 11.805 -4.52 1 95.19 19 PHE B O 1
ATOM 875 N N . VAL B 1 20 ? -2.264 10.781 -2.918 1 94.31 20 VAL B N 1
ATOM 876 C CA . VAL B 1 20 ? -1.122 11.664 -3.129 1 94.31 20 VAL B CA 1
ATOM 877 C C . VAL B 1 20 ? 0.1 10.844 -3.535 1 94.31 20 VAL B C 1
ATOM 879 O O . VAL B 1 20 ? 0.54 9.969 -2.791 1 94.31 20 VAL B O 1
ATOM 882 N N . ASP B 1 21 ? 0.605 11.203 -4.688 1 92.88 21 ASP B N 1
ATOM 883 C CA . ASP B 1 21 ? 1.821 10.539 -5.152 1 92.88 21 ASP B CA 1
ATOM 884 C C . ASP B 1 21 ? 3.02 10.93 -4.293 1 92.88 21 ASP B C 1
ATOM 886 O O . ASP B 1 21 ? 3.221 12.109 -3.992 1 92.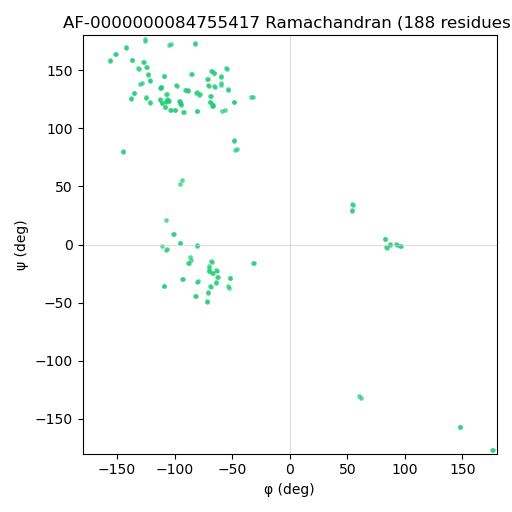88 21 ASP B O 1
ATOM 890 N N . THR B 1 22 ? 3.709 9.914 -3.812 1 89.81 22 THR B N 1
ATOM 891 C CA . THR B 1 22 ? 4.941 10.117 -3.059 1 89.81 22 THR B CA 1
ATOM 892 C C . THR B 1 22 ? 6.09 9.32 -3.68 1 89.81 22 THR B C 1
ATOM 894 O O . THR B 1 22 ? 5.891 8.594 -4.652 1 89.81 22 THR B O 1
ATOM 897 N N . GLN B 1 23 ? 7.254 9.477 -3.135 1 81 23 GLN B N 1
ATOM 898 C CA . GLN B 1 23 ? 8.406 8.742 -3.633 1 81 23 GLN B CA 1
ATOM 899 C C . GLN B 1 23 ? 8.273 7.25 -3.355 1 81 23 GLN B C 1
ATOM 901 O O . GLN B 1 23 ? 8.812 6.426 -4.094 1 81 23 GLN B O 1
ATOM 906 N N . ARG B 1 24 ? 7.578 6.863 -2.447 1 79 24 ARG B N 1
ATOM 907 C CA . ARG B 1 24 ? 7.539 5.469 -2.014 1 79 24 ARG B CA 1
ATOM 908 C C . ARG B 1 24 ? 6.238 4.801 -2.434 1 79 24 ARG B C 1
ATOM 910 O O . ARG B 1 24 ? 6.055 3.6 -2.223 1 79 24 ARG B O 1
ATOM 917 N N . GLY B 1 25 ? 5.383 5.551 -3.006 1 91.25 25 GLY B N 1
ATOM 918 C CA . GLY B 1 25 ? 4.066 5.055 -3.373 1 91.25 25 GLY B CA 1
ATOM 919 C C . GLY B 1 25 ? 2.986 6.117 -3.307 1 91.25 25 GLY B C 1
ATOM 920 O O . GLY B 1 25 ? 3.262 7.301 -3.516 1 91.25 25 GLY B O 1
ATOM 921 N N . VAL B 1 26 ? 1.832 5.613 -3.166 1 94.94 26 VAL B N 1
ATOM 922 C CA . VAL B 1 26 ? 0.694 6.523 -3.088 1 94.94 26 VAL B CA 1
ATOM 923 C C . VAL B 1 26 ? 0.155 6.559 -1.66 1 94.94 26 VAL B C 1
ATOM 925 O O . VAL B 1 26 ? -0.198 5.52 -1.098 1 94.94 26 VAL B O 1
ATOM 928 N N . ALA B 1 27 ? 0.201 7.73 -1.034 1 94.88 27 ALA B N 1
ATOM 929 C CA . ALA B 1 27 ? -0.422 7.93 0.271 1 94.88 27 ALA B CA 1
ATOM 930 C C . ALA B 1 27 ? -1.922 8.172 0.132 1 94.88 27 ALA B C 1
ATOM 932 O O . ALA B 1 27 ? -2.355 8.953 -0.72 1 94.88 27 ALA B O 1
ATOM 933 N N . VAL B 1 28 ? -2.621 7.445 0.914 1 95.44 28 VAL B N 1
ATOM 934 C CA . VAL B 1 28 ? -4.059 7.668 1.015 1 95.44 28 VAL B CA 1
ATOM 935 C C . VAL B 1 28 ? -4.359 8.594 2.195 1 95.44 28 VAL B C 1
ATOM 937 O O . VAL B 1 28 ? -4.023 8.273 3.338 1 95.44 28 VAL B O 1
ATOM 940 N N . VAL B 1 29 ? -4.969 9.711 1.906 1 95.25 29 VAL B N 1
ATOM 941 C CA . VAL B 1 29 ? -5.25 10.727 2.916 1 95.25 29 VAL B CA 1
ATOM 942 C C . VAL B 1 29 ? -6.758 10.828 3.141 1 95.25 29 VAL B C 1
ATOM 944 O O . VAL B 1 29 ? -7.523 10.984 2.189 1 95.25 29 VAL B O 1
ATOM 947 N N . GLU B 1 30 ? -7.191 10.672 4.32 1 94.94 30 GLU B N 1
ATOM 948 C CA . GLU B 1 30 ? -8.602 10.789 4.688 1 94.94 30 GLU B CA 1
ATOM 949 C C . GLU B 1 30 ? -8.805 11.844 5.766 1 94.94 30 GLU B C 1
ATOM 951 O O . GLU B 1 30 ? -7.945 12.039 6.629 1 94.94 30 GLU B O 1
ATOM 956 N N . ARG B 1 31 ? -9.836 12.445 5.676 1 92.56 31 ARG B N 1
ATOM 957 C CA . ARG B 1 31 ? -10.156 13.461 6.672 1 92.56 31 ARG B CA 1
ATOM 958 C C . ARG B 1 31 ? -10.375 12.836 8.047 1 92.56 31 ARG B C 1
ATOM 960 O O . ARG B 1 31 ? -10.992 11.773 8.156 1 92.56 31 ARG B O 1
ATOM 967 N N . SER B 1 32 ? -9.633 13.219 8.922 1 82.44 32 SER B N 1
ATOM 968 C CA . SER B 1 32 ? -9.797 12.773 10.305 1 82.44 32 SER B CA 1
ATOM 969 C C . SER B 1 32 ? -9.812 13.945 11.273 1 82.44 32 SER B C 1
ATOM 971 O O . SER B 1 32 ? -9.078 14.922 11.086 1 82.44 32 SER B O 1
ATOM 973 N N . SER B 1 33 ? -10.703 13.898 12.25 1 70.62 33 SER B N 1
ATOM 974 C CA . SER B 1 33 ? -10.805 14.953 13.25 1 70.62 33 SER B CA 1
ATOM 975 C C . SER B 1 33 ? -9.867 14.695 14.43 1 70.62 33 SER B C 1
ATOM 977 O O . SER B 1 33 ? -9.547 15.609 15.188 1 70.62 33 SER B O 1
ATOM 979 N N . SER B 1 34 ? -9.414 13.555 14.531 1 75.5 34 SER B N 1
ATOM 980 C CA . SER B 1 34 ? -8.555 13.219 15.656 1 75.5 34 SER B CA 1
ATOM 981 C C . SER B 1 34 ? -7.473 12.227 15.25 1 75.5 34 SER B C 1
ATOM 983 O O . SER B 1 34 ? -7.602 11.023 15.492 1 75.5 34 SER B O 1
ATOM 985 N N . PRO B 1 35 ? -6.508 12.789 14.648 1 69.5 35 PRO B N 1
ATOM 986 C CA . PRO B 1 35 ? -5.469 11.836 14.25 1 69.5 35 PRO B CA 1
ATOM 987 C C . PRO B 1 35 ? -4.777 11.188 15.445 1 69.5 35 PRO B C 1
ATOM 989 O O . PRO B 1 35 ? -4.613 11.82 16.5 1 69.5 35 PRO B O 1
ATOM 992 N N . LEU B 1 36 ? -4.613 9.867 15.297 1 69.06 36 LEU B N 1
ATOM 993 C CA . LEU B 1 36 ? -3.836 9.148 16.297 1 69.06 36 LEU B CA 1
ATOM 994 C C . LEU B 1 36 ? -2.459 9.781 16.469 1 69.06 36 LEU B C 1
ATOM 996 O O . LEU B 1 36 ? -1.93 10.391 15.547 1 69.06 36 LEU B O 1
ATOM 1000 N N . ALA B 1 37 ? -2.01 9.602 17.641 1 67.31 37 ALA B N 1
ATOM 1001 C CA . ALA B 1 37 ? -0.648 10.062 17.906 1 67.31 37 ALA B CA 1
ATOM 1002 C C . ALA B 1 37 ? 0.334 9.484 16.891 1 67.31 37 ALA B C 1
ATOM 1004 O O . ALA B 1 37 ? 0.163 8.352 16.422 1 67.31 37 ALA B O 1
ATOM 1005 N N . SER B 1 38 ? 1.2 10.188 16.312 1 73.25 38 SER B N 1
ATOM 1006 C CA . SER B 1 38 ? 2.307 9.805 15.438 1 73.25 38 SER B CA 1
ATOM 1007 C C . SER B 1 38 ? 1.841 9.617 14 1 73.25 38 SER B C 1
ATOM 1009 O O . SER B 1 38 ? 2.639 9.281 13.117 1 73.25 38 SER B O 1
ATOM 1011 N N . ALA B 1 39 ? 0.532 9.789 13.867 1 83.75 39 ALA B N 1
ATOM 1012 C CA . ALA B 1 39 ? 0.052 9.664 12.5 1 83.75 39 ALA B CA 1
ATOM 1013 C C . ALA B 1 39 ? 0.726 10.688 11.586 1 83.75 39 ALA B C 1
ATOM 1015 O O . ALA B 1 39 ? 1.089 11.773 12.031 1 83.75 39 ALA B O 1
ATOM 1016 N N . VAL B 1 40 ? 0.973 10.297 10.367 1 90.69 40 VAL B N 1
ATOM 1017 C CA . VAL B 1 40 ? 1.423 11.242 9.352 1 90.69 40 VAL B CA 1
ATOM 1018 C C . VAL B 1 40 ? 0.235 12.047 8.828 1 90.69 40 VAL B C 1
ATOM 1020 O O . VAL B 1 40 ? -0.81 11.484 8.5 1 90.69 40 VAL B O 1
ATOM 1023 N N . LEU B 1 41 ? 0.449 13.312 8.859 1 93.12 41 LEU B N 1
ATOM 1024 C CA . LEU B 1 41 ? -0.591 14.25 8.453 1 93.12 41 LEU B CA 1
ATOM 1025 C C . LEU B 1 41 ? -0.239 14.914 7.121 1 93.12 41 LEU B C 1
ATOM 1027 O O . LEU B 1 41 ? 0.94 15.086 6.805 1 93.12 41 LEU B O 1
ATOM 1031 N N . LEU B 1 42 ? -1.226 15.172 6.344 1 94.5 42 LEU B N 1
ATOM 1032 C CA . LEU B 1 42 ? -1.12 16.172 5.277 1 94.5 42 LEU B CA 1
ATOM 1033 C C . LEU B 1 42 ? -1.654 17.516 5.742 1 94.5 42 LEU B C 1
ATOM 1035 O O . LEU B 1 42 ? -2.811 17.625 6.16 1 94.5 42 LEU B O 1
ATOM 1039 N N . ILE B 1 43 ? -0.798 18.5 5.672 1 95.38 43 ILE B N 1
ATOM 1040 C CA . ILE B 1 43 ? -1.184 19.812 6.16 1 95.38 43 ILE B CA 1
ATOM 1041 C C . ILE B 1 43 ? -0.937 20.859 5.074 1 95.38 43 ILE B C 1
ATOM 1043 O O . ILE B 1 43 ? -0.241 20.594 4.09 1 95.38 43 ILE B O 1
ATOM 1047 N N . SER B 1 44 ? -1.643 21.969 5.168 1 96.38 44 SER B N 1
ATOM 1048 C CA . SER B 1 44 ? -1.319 23.188 4.441 1 96.38 44 SER B CA 1
ATOM 1049 C C . SER B 1 44 ? -0.829 24.281 5.387 1 96.38 44 SER B C 1
ATOM 1051 O O . SER B 1 44 ? -1.477 24.578 6.395 1 96.38 44 SER B O 1
ATOM 1053 N N . TYR B 1 45 ? 0.348 24.75 5.141 1 96.62 45 TYR B N 1
ATOM 1054 C CA . TYR B 1 45 ? 0.971 25.812 5.922 1 96.62 45 TYR B CA 1
ATOM 1055 C C . TYR B 1 45 ? 1.681 26.812 5.012 1 96.62 45 TYR B C 1
ATOM 1057 O O . TYR B 1 45 ? 2.482 26.422 4.16 1 96.62 45 TYR B O 1
ATOM 1065 N N . CYS B 1 46 ? 1.312 28.062 5.176 1 94.75 46 CYS B N 1
ATOM 1066 C CA . CYS B 1 46 ? 1.855 29.141 4.363 1 94.75 46 CYS B CA 1
ATOM 1067 C C . CYS B 1 46 ? 1.661 28.859 2.879 1 94.75 46 CYS B C 1
ATOM 1069 O O . CYS B 1 46 ? 2.574 29.062 2.078 1 94.75 46 CYS B O 1
ATOM 1071 N N . GLY B 1 47 ? 0.562 28.219 2.566 1 94 47 GLY B N 1
ATOM 1072 C CA . GLY B 1 47 ? 0.154 28.016 1.187 1 94 47 GLY B CA 1
ATOM 1073 C C . GLY B 1 47 ? 0.748 26.766 0.57 1 94 47 GLY B C 1
ATOM 1074 O O . GLY B 1 47 ? 0.548 26.5 -0.617 1 94 47 GLY B O 1
ATOM 1075 N N . VAL B 1 48 ? 1.522 26.078 1.371 1 94 48 VAL B N 1
ATOM 1076 C CA . VAL B 1 48 ? 2.17 24.891 0.842 1 94 48 VAL B CA 1
ATOM 1077 C C . VAL B 1 48 ? 1.585 23.641 1.507 1 94 48 VAL B C 1
ATOM 1079 O O . VAL B 1 48 ? 1.369 23.625 2.721 1 94 48 VAL B O 1
ATOM 1082 N N . GLN B 1 49 ? 1.312 22.625 0.687 1 94.94 49 GLN B N 1
ATOM 1083 C CA . GLN B 1 49 ? 0.908 21.344 1.244 1 94.94 49 GLN B CA 1
ATOM 1084 C C . GLN B 1 49 ? 2.117 20.453 1.49 1 94.94 49 GLN B C 1
ATOM 1086 O O . GLN B 1 49 ? 3.018 20.359 0.653 1 94.94 49 GLN B O 1
ATOM 1091 N N . GLN B 1 50 ? 2.162 19.859 2.648 1 93.94 50 GLN B N 1
ATOM 1092 C CA . GLN B 1 50 ? 3.275 18.984 3.006 1 93.94 50 GLN B CA 1
ATOM 1093 C C . GLN B 1 50 ? 2.863 17.984 4.078 1 93.94 50 GLN B C 1
ATOM 1095 O O . GLN B 1 50 ? 1.867 18.188 4.777 1 93.94 50 GLN B O 1
ATOM 1100 N N . PHE B 1 51 ? 3.629 16.906 4.141 1 93 51 PHE B N 1
ATOM 1101 C CA . PHE B 1 51 ? 3.381 15.93 5.188 1 93 51 PHE B CA 1
ATOM 1102 C C . PHE B 1 51 ? 4.102 16.312 6.473 1 93 51 PHE B C 1
ATOM 1104 O O . PHE B 1 51 ? 5.215 16.844 6.43 1 93 51 PHE B O 1
ATOM 1111 N N . ALA B 1 52 ? 3.463 15.977 7.551 1 92.25 52 ALA B N 1
ATOM 1112 C CA . ALA B 1 52 ? 4.027 16.266 8.867 1 92.25 52 ALA B CA 1
ATOM 1113 C C . ALA B 1 52 ? 3.557 15.234 9.898 1 92.25 52 ALA B C 1
ATOM 1115 O O . ALA B 1 52 ? 2.611 14.484 9.648 1 92.25 52 ALA B O 1
ATOM 1116 N N . ARG B 1 53 ? 4.289 15.227 11.016 1 91.31 53 ARG B N 1
ATOM 1117 C CA . ARG B 1 53 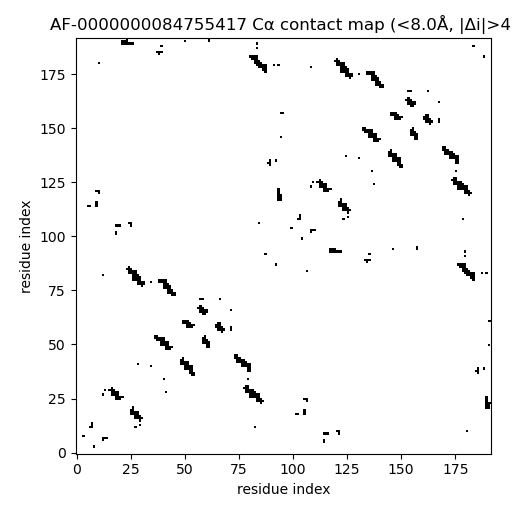? 3.896 14.453 12.195 1 91.31 53 ARG B CA 1
ATOM 1118 C C . ARG B 1 53 ? 3.725 15.359 13.406 1 91.31 53 ARG B C 1
ATOM 1120 O O . ARG B 1 53 ? 4.473 16.328 13.586 1 91.31 53 ARG B O 1
ATOM 1127 N N . PHE B 1 54 ? 2.674 14.977 14.125 1 85.44 54 PHE B N 1
ATOM 1128 C CA . PHE B 1 54 ? 2.488 15.711 15.367 1 85.44 54 PHE B CA 1
ATOM 1129 C C . PHE B 1 54 ? 3.197 15.016 16.516 1 85.44 54 PHE B C 1
ATOM 1131 O O . PHE B 1 54 ? 2.889 13.867 16.844 1 85.44 54 PHE B O 1
ATOM 1138 N N . LEU B 1 55 ? 4.199 15.719 17.016 1 83.38 55 LEU B N 1
ATOM 1139 C CA . LEU B 1 55 ? 4.98 15.195 18.125 1 83.38 55 LEU B CA 1
ATOM 1140 C C . LEU B 1 55 ? 5.215 16.266 19.188 1 83.38 55 LEU B C 1
ATOM 1142 O O . LEU B 1 55 ? 5.742 17.344 18.875 1 83.38 55 LEU B O 1
ATOM 1146 N N . GLY B 1 56 ? 4.938 15.898 20.422 1 82.12 56 GLY B N 1
ATOM 1147 C CA . GLY B 1 56 ? 5.281 16.781 21.531 1 82.12 56 GLY B CA 1
ATOM 1148 C C . GLY B 1 56 ? 4.715 18.172 21.375 1 82.12 56 GLY B C 1
ATOM 1149 O O . GLY B 1 56 ? 5.387 19.156 21.688 1 82.12 56 GLY B O 1
ATOM 1150 N N . GLY B 1 57 ? 3.668 18.406 20.766 1 86.38 57 GLY B N 1
ATOM 1151 C CA . GLY B 1 57 ? 3.049 19.719 20.641 1 86.38 57 GLY B CA 1
ATOM 1152 C C . GLY B 1 57 ? 3.471 20.453 19.375 1 86.38 57 GLY B C 1
ATOM 1153 O O . GLY B 1 57 ? 3.109 21.609 19.188 1 86.38 57 GLY B O 1
ATOM 1154 N N . SER B 1 58 ? 4.285 19.844 18.641 1 92.81 58 SER B N 1
ATOM 1155 C CA . SER B 1 58 ? 4.758 20.469 17.422 1 92.81 58 SER B CA 1
ATOM 1156 C C . SER B 1 58 ? 4.504 19.562 16.203 1 92.81 58 SER B C 1
ATOM 1158 O O . SER B 1 58 ? 4.328 18.359 16.359 1 92.81 58 SER B O 1
ATOM 1160 N N . LEU B 1 59 ? 4.375 20.281 15.086 1 92.69 59 LEU B N 1
ATOM 1161 C CA . LEU B 1 59 ? 4.352 19.547 13.82 1 92.69 59 LEU B CA 1
ATOM 1162 C C . LEU B 1 59 ? 5.738 19.516 13.188 1 92.69 59 LEU B C 1
ATOM 1164 O O . LEU B 1 59 ? 6.328 20.562 12.922 1 92.69 59 LEU B O 1
ATOM 1168 N N . ILE B 1 60 ? 6.164 18.281 12.953 1 93.69 60 ILE B N 1
ATOM 1169 C CA . ILE B 1 60 ? 7.465 18.125 12.305 1 93.69 60 ILE B CA 1
ATOM 1170 C C . ILE B 1 60 ? 7.277 17.672 10.859 1 93.69 60 ILE B C 1
ATOM 1172 O O . ILE B 1 60 ? 6.68 16.625 10.609 1 93.69 60 ILE B O 1
ATOM 1176 N N . THR B 1 61 ? 7.809 18.453 9.969 1 93.19 61 THR B N 1
ATOM 1177 C CA . THR B 1 61 ? 7.66 18.141 8.555 1 93.19 61 THR B CA 1
ATOM 1178 C C . THR B 1 61 ? 8.695 17.109 8.117 1 93.19 61 THR B C 1
ATOM 1180 O O . THR B 1 61 ? 9.602 16.766 8.883 1 93.19 61 THR B O 1
ATOM 1183 N N . GLU B 1 62 ? 8.508 16.672 6.844 1 87.06 62 GLU B N 1
ATOM 1184 C CA . GLU B 1 62 ? 9.398 15.648 6.305 1 87.06 62 GLU B CA 1
ATOM 1185 C C . GLU B 1 62 ? 10.836 16.156 6.219 1 87.06 62 GLU B C 1
ATOM 1187 O O . GLU B 1 62 ? 11.781 15.391 6.375 1 87.06 62 GLU B O 1
ATOM 1192 N N . ASP B 1 63 ? 10.914 17.391 5.965 1 87.44 63 ASP B N 1
ATOM 1193 C CA . ASP B 1 63 ? 12.258 17.969 5.867 1 87.44 63 ASP B CA 1
ATOM 1194 C C . ASP B 1 63 ? 12.828 18.266 7.25 1 87.44 63 ASP B C 1
ATOM 1196 O O . ASP B 1 63 ? 13.969 18.719 7.371 1 87.44 63 ASP B O 1
ATOM 1200 N N . GLY B 1 64 ? 12.125 18.016 8.289 1 91.19 64 GLY B N 1
ATOM 1201 C CA . GLY B 1 64 ? 12.617 18.156 9.648 1 91.19 64 GLY B CA 1
ATOM 1202 C C . GLY B 1 64 ? 12.242 19.484 10.281 1 91.19 64 GLY B C 1
ATOM 1203 O O . GLY B 1 64 ? 12.633 19.781 11.414 1 91.19 64 GLY B O 1
ATOM 1204 N N . ASP B 1 65 ? 11.57 20.359 9.578 1 94.06 65 ASP B N 1
ATOM 1205 C CA . ASP B 1 65 ? 11.141 21.625 10.156 1 94.06 65 ASP B CA 1
ATOM 1206 C C . ASP B 1 65 ? 10.016 21.422 11.172 1 94.06 65 ASP B C 1
ATOM 1208 O O . ASP B 1 65 ? 9.133 20.594 10.961 1 94.06 65 ASP B O 1
ATOM 1212 N N . ALA B 1 66 ? 10.117 22.25 12.227 1 95.25 66 ALA B N 1
ATOM 1213 C CA . ALA B 1 66 ? 9.078 22.203 13.25 1 95.25 66 ALA B CA 1
ATOM 1214 C C . ALA B 1 66 ? 8.172 23.422 13.18 1 95.25 66 ALA B C 1
ATOM 1216 O O . ALA B 1 66 ? 8.641 24.547 13.023 1 95.25 66 ALA B O 1
ATOM 1217 N N . ILE B 1 67 ? 6.93 23.188 13.164 1 95.62 67 ILE B N 1
ATOM 1218 C CA . ILE B 1 67 ? 5.91 24.234 13.305 1 95.62 67 ILE B CA 1
ATOM 1219 C C . ILE B 1 67 ? 5.32 24.188 14.711 1 95.62 67 ILE B C 1
ATOM 1221 O O . ILE B 1 67 ? 4.73 23.188 15.117 1 95.62 67 ILE B O 1
ATOM 1225 N N . GLU B 1 68 ? 5.496 25.219 15.5 1 95.75 68 GLU B N 1
ATOM 1226 C CA . GLU B 1 68 ? 5.129 25.188 16.906 1 95.75 68 GLU B CA 1
ATOM 1227 C C . GLU B 1 68 ? 4.547 26.516 17.359 1 95.75 68 GLU B C 1
ATOM 1229 O O . GLU B 1 68 ? 4.566 27.5 16.625 1 95.75 68 GLU B O 1
ATOM 1234 N N . GLY B 1 69 ? 4 26.484 18.578 1 93.56 69 GLY B N 1
ATOM 1235 C CA . GLY B 1 69 ? 3.49 27.672 19.219 1 93.56 69 GLY B CA 1
ATOM 1236 C C . GLY B 1 69 ? 2.373 28.344 18.438 1 93.56 69 GLY B C 1
ATOM 1237 O O . GLY B 1 69 ? 1.401 27.688 18.047 1 93.56 69 GLY B O 1
ATOM 1238 N N . ASP B 1 70 ? 2.498 29.734 18.219 1 94.81 70 ASP B N 1
ATOM 1239 C CA . ASP B 1 70 ? 1.456 30.547 17.594 1 94.81 70 ASP B CA 1
ATOM 1240 C C . ASP B 1 70 ? 1.32 30.219 16.109 1 94.81 70 ASP B C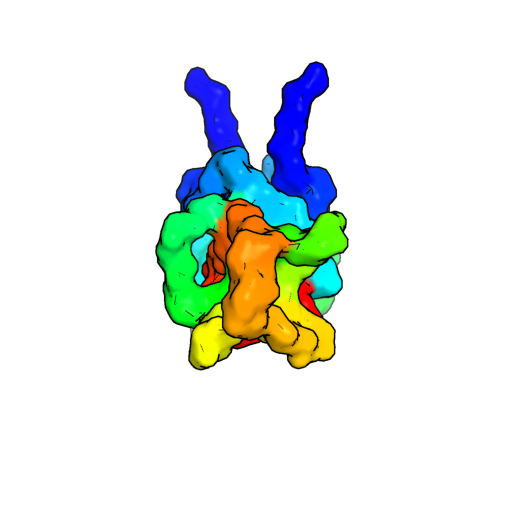 1
ATOM 1242 O O . ASP B 1 70 ? 0.283 30.5 15.5 1 94.81 70 ASP B O 1
ATOM 1246 N N . MET B 1 71 ? 2.404 29.594 15.469 1 96.19 71 MET B N 1
ATOM 1247 C CA . MET B 1 71 ? 2.375 29.281 14.047 1 96.19 71 MET B CA 1
ATOM 1248 C C . MET B 1 71 ? 1.383 28.156 13.75 1 96.19 71 MET B C 1
ATOM 1250 O O . MET B 1 71 ? 0.908 28.016 12.625 1 96.19 71 MET B O 1
ATOM 1254 N N . LEU B 1 72 ? 1.078 27.359 14.766 1 94.94 72 LEU B N 1
ATOM 1255 C CA . LEU B 1 72 ? 0.163 26.234 14.594 1 94.94 72 LEU B CA 1
ATOM 1256 C C . LEU B 1 72 ? -1.229 26.719 14.203 1 94.94 72 LEU B C 1
ATOM 1258 O O . LEU B 1 72 ? -1.981 26 13.547 1 94.94 72 LEU B O 1
ATOM 1262 N N . ALA B 1 73 ? -1.564 27.906 14.609 1 95.12 73 ALA B N 1
ATOM 1263 C CA . ALA B 1 73 ? -2.875 28.484 14.305 1 95.12 73 ALA B CA 1
ATOM 1264 C C . ALA B 1 73 ? -3.053 28.656 12.797 1 95.12 73 ALA B C 1
ATOM 1266 O O . ALA B 1 73 ? -4.18 28.734 12.305 1 95.12 73 ALA B O 1
ATOM 1267 N N . ASP B 1 74 ? -1.952 28.734 12.016 1 96.38 74 ASP B N 1
ATOM 1268 C CA . ASP B 1 74 ? -1.994 28.984 10.578 1 96.38 74 ASP B CA 1
ATOM 1269 C C . ASP B 1 74 ? -1.942 27.688 9.789 1 96.38 74 ASP B C 1
ATOM 1271 O O . ASP B 1 74 ? -1.956 27.688 8.562 1 96.38 74 ASP B O 1
ATOM 1275 N N . VAL B 1 75 ? -1.899 26.578 10.516 1 95.88 75 VAL B N 1
ATOM 1276 C CA . VAL B 1 75 ? -1.829 25.281 9.852 1 95.88 75 VAL B CA 1
ATOM 1277 C C . VAL B 1 75 ? -3.24 24.766 9.57 1 95.88 75 VAL B C 1
ATOM 1279 O O . VAL B 1 75 ? -4.105 24.781 10.453 1 95.88 75 VAL B O 1
ATOM 1282 N N . GLU B 1 76 ? -3.502 24.312 8.375 1 95.31 76 GLU B N 1
ATOM 1283 C CA . GLU B 1 76 ? -4.734 23.625 8.008 1 95.31 76 GLU B CA 1
ATOM 1284 C C . GLU B 1 76 ? -4.5 22.125 7.859 1 95.31 76 GLU B C 1
ATOM 1286 O O . GLU B 1 76 ? -3.652 21.688 7.074 1 95.31 76 GLU B O 1
ATOM 1291 N N . LEU B 1 77 ? -5.246 21.375 8.602 1 94.38 77 LEU B N 1
ATOM 1292 C CA . LEU B 1 77 ? -5.203 19.922 8.453 1 94.38 77 LEU B CA 1
ATOM 1293 C C . LEU B 1 77 ? -6.055 19.484 7.27 1 94.38 77 LEU B C 1
ATOM 1295 O O . LEU B 1 77 ? -7.27 19.688 7.258 1 94.38 77 LEU B O 1
ATOM 1299 N N . ILE B 1 78 ? -5.363 18.953 6.316 1 94.38 78 ILE B N 1
ATOM 1300 C CA . ILE B 1 78 ? -6.078 18.406 5.164 1 94.38 78 ILE B CA 1
ATOM 1301 C C . ILE B 1 78 ? -6.586 17 5.484 1 94.38 78 ILE B C 1
ATOM 1303 O O . ILE B 1 78 ? -7.73 16.672 5.172 1 94.38 78 ILE B O 1
ATOM 1307 N N . GLY B 1 79 ? -5.691 16.219 6.105 1 94.69 79 GLY B N 1
ATOM 1308 C CA . GLY B 1 79 ? -6.113 14.875 6.492 1 94.69 79 GLY B CA 1
ATOM 1309 C C . GLY B 1 79 ? -4.996 14.047 7.094 1 94.69 79 GLY B C 1
ATOM 1310 O O . GLY B 1 79 ? -3.922 14.57 7.398 1 94.69 79 GLY B O 1
ATOM 1311 N N . VAL B 1 80 ? -5.363 12.82 7.375 1 93.81 80 VAL B N 1
ATOM 1312 C CA . VAL B 1 80 ? -4.465 11.844 7.973 1 93.81 80 VAL B CA 1
ATOM 1313 C C . VAL B 1 80 ? -4.16 10.734 6.965 1 93.81 80 VAL B C 1
ATOM 1315 O O . VAL B 1 80 ? -5.059 10.266 6.262 1 93.81 80 VAL B O 1
ATOM 1318 N N . VAL B 1 81 ? -2.879 10.398 6.883 1 93.5 81 VAL B N 1
ATOM 1319 C CA . VAL B 1 81 ? -2.527 9.25 6.043 1 93.5 81 VAL B CA 1
ATOM 1320 C C . VAL B 1 81 ? -3.041 7.965 6.684 1 93.5 81 VAL B C 1
ATOM 1322 O O . VAL B 1 81 ? -2.656 7.625 7.805 1 93.5 81 VAL B O 1
ATOM 13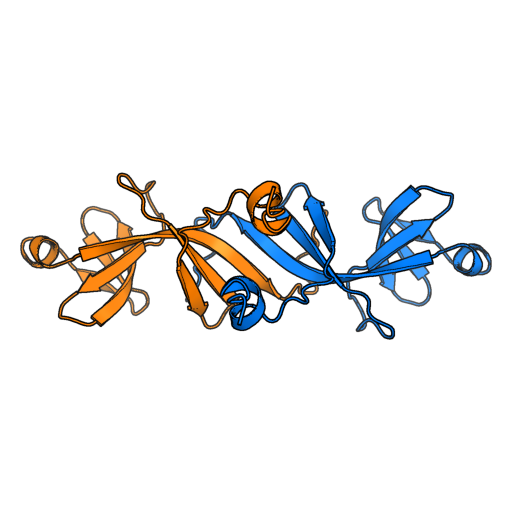25 N N . THR B 1 82 ? -3.846 7.254 5.949 1 92.88 82 THR B N 1
ATOM 1326 C CA . THR B 1 82 ? -4.465 6.062 6.523 1 92.88 82 THR B CA 1
ATOM 1327 C C . THR B 1 82 ? -3.877 4.797 5.902 1 92.88 82 THR B C 1
ATOM 1329 O O . THR B 1 82 ? -3.756 3.77 6.57 1 92.88 82 THR B O 1
ATOM 1332 N N . HIS B 1 83 ? -3.566 4.883 4.625 1 93.56 83 HIS B N 1
ATOM 1333 C CA . HIS B 1 83 ? -3.01 3.744 3.904 1 93.56 83 HIS B CA 1
ATOM 1334 C C . HIS B 1 83 ? -1.86 4.172 2.998 1 93.56 83 HIS B C 1
ATOM 1336 O O . HIS B 1 83 ? -1.72 5.355 2.686 1 93.56 83 HIS B O 1
ATOM 1342 N N . ILE B 1 84 ? -1.066 3.238 2.68 1 93.81 84 ILE B N 1
ATOM 1343 C CA . ILE B 1 84 ? -0.028 3.391 1.665 1 93.81 84 ILE B CA 1
ATOM 1344 C C . ILE B 1 84 ? -0.188 2.312 0.596 1 93.81 84 ILE B C 1
ATOM 1346 O O . ILE B 1 84 ? -0.387 1.139 0.914 1 93.81 84 ILE B O 1
ATOM 1350 N N . ILE B 1 85 ? -0.241 2.707 -0.557 1 94.88 85 ILE B N 1
ATOM 1351 C CA . ILE B 1 85 ? -0.199 1.807 -1.703 1 94.88 85 ILE B CA 1
ATOM 1352 C C . ILE B 1 85 ? 1.211 1.782 -2.289 1 94.88 85 ILE B C 1
ATOM 1354 O O . ILE B 1 85 ? 1.706 2.803 -2.773 1 94.88 85 ILE B O 1
ATOM 1358 N N . SER B 1 86 ? 1.796 0.667 -2.223 1 93.38 86 SER B N 1
ATOM 1359 C CA . SER B 1 86 ? 3.174 0.57 -2.695 1 93.38 86 SER B CA 1
ATOM 1360 C C . SER B 1 86 ? 3.355 -0.624 -3.627 1 93.38 86 SER B C 1
ATOM 1362 O O . SER B 1 86 ? 2.578 -1.581 -3.578 1 93.38 86 SER B O 1
ATOM 1364 N N . LYS B 1 87 ? 4.336 -0.448 -4.535 1 91.19 87 LYS B N 1
ATOM 1365 C CA . LYS B 1 87 ? 4.707 -1.602 -5.348 1 91.19 87 LYS B CA 1
ATOM 1366 C C . LYS B 1 87 ? 5.188 -2.758 -4.477 1 91.19 87 LYS B C 1
ATOM 1368 O O . LYS B 1 87 ? 5.855 -2.543 -3.463 1 91.19 87 LYS B O 1
ATOM 1373 N N . ALA B 1 88 ? 4.734 -3.92 -4.887 1 88.19 88 ALA B N 1
ATOM 1374 C CA . ALA B 1 88 ? 5.191 -5.102 -4.16 1 88.19 88 ALA B CA 1
ATOM 1375 C C . ALA B 1 88 ? 6.68 -5.34 -4.387 1 88.19 88 ALA B C 1
ATOM 1377 O O . ALA B 1 88 ? 7.176 -5.199 -5.508 1 88.19 88 ALA B O 1
ATOM 1378 N N . GLY B 1 89 ? 7.434 -5.336 -3.336 1 75.56 89 GLY B N 1
ATOM 1379 C CA . GLY B 1 89 ? 8.836 -5.719 -3.428 1 75.56 89 GLY B CA 1
ATOM 1380 C C . GLY B 1 89 ? 9.117 -7.098 -2.865 1 75.56 89 GLY B C 1
ATOM 1381 O O . GLY B 1 89 ? 8.195 -7.793 -2.432 1 75.56 89 GLY B O 1
ATOM 1382 N N . PHE B 1 90 ? 10.375 -7.531 -3.105 1 59.28 90 PHE B N 1
ATOM 1383 C CA . PHE B 1 90 ? 10.844 -8.812 -2.586 1 59.28 90 PHE B CA 1
ATOM 1384 C C . PHE B 1 90 ? 10.617 -8.906 -1.082 1 59.28 90 PHE B C 1
ATOM 1386 O O . PHE B 1 90 ? 10.172 -9.938 -0.579 1 59.28 90 PHE B O 1
ATOM 1393 N N . ASP B 1 91 ? 10.781 -7.762 -0.447 1 58.59 91 ASP B N 1
ATOM 1394 C CA . ASP B 1 91 ? 10.727 -7.824 1.011 1 58.59 91 ASP B CA 1
ATOM 1395 C C . ASP B 1 91 ? 9.289 -7.73 1.511 1 58.59 91 ASP B C 1
ATOM 1397 O O . ASP B 1 91 ? 9.008 -8.055 2.664 1 58.59 91 ASP B O 1
ATOM 1401 N N . ASP B 1 92 ? 8.398 -7.375 0.734 1 56 92 ASP B N 1
ATOM 1402 C CA . ASP B 1 92 ? 7.031 -7.133 1.181 1 56 92 ASP B CA 1
ATOM 1403 C C . ASP B 1 92 ? 6.16 -8.367 0.969 1 56 92 ASP B C 1
ATOM 1405 O O . ASP B 1 92 ? 5.246 -8.352 0.142 1 56 92 ASP B O 1
ATOM 1409 N N . SER B 1 93 ? 6.672 -9.43 1.469 1 56.78 93 SER B N 1
ATOM 1410 C CA . SER B 1 93 ? 5.84 -10.625 1.336 1 56.78 93 SER B CA 1
ATOM 1411 C C . SER B 1 93 ? 4.461 -10.406 1.947 1 56.78 93 SER B C 1
ATOM 1413 O O . SER B 1 93 ? 4.348 -9.984 3.102 1 56.78 93 SER B O 1
ATOM 1415 N N . PRO B 1 94 ? 3.379 -10.438 1.117 1 54.47 94 PRO B N 1
ATOM 1416 C CA . PRO B 1 94 ? 2.029 -10.266 1.658 1 54.47 94 PRO B CA 1
ATOM 1417 C C . PRO B 1 94 ? 1.731 -11.211 2.82 1 54.47 94 PRO B C 1
ATOM 1419 O O . PRO B 1 94 ? 0.783 -10.984 3.576 1 54.47 94 PRO B O 1
ATOM 1422 N N . VAL B 1 95 ? 2.385 -12.453 2.861 1 56.91 95 VAL B N 1
ATOM 1423 C CA . VAL B 1 95 ? 1.985 -13.484 3.809 1 56.91 95 VAL B CA 1
ATOM 1424 C C . VAL B 1 95 ? 3.031 -13.609 4.914 1 56.91 95 VAL B C 1
ATOM 1426 O O . VAL B 1 95 ? 2.877 -14.406 5.84 1 56.91 95 VAL B O 1
ATOM 1429 N N . MET B 1 96 ? 3.908 -12.734 5.27 1 43.31 96 MET B N 1
ATOM 1430 C CA . MET B 1 96 ? 4.688 -13.281 6.379 1 43.31 96 MET B CA 1
ATOM 1431 C C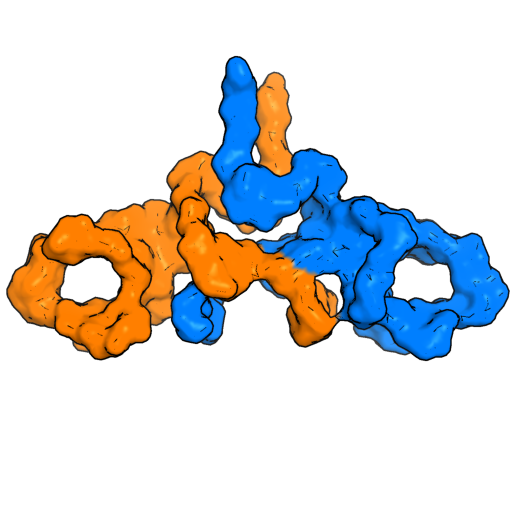 . MET B 1 96 ? 3.885 -13.242 7.676 1 43.31 96 MET B C 1
ATOM 1433 O O . MET B 1 96 ? 3.1 -12.32 7.898 1 43.31 96 MET B O 1
#

Radius of gyration: 19.78 Å; Cα contacts (8 Å, |Δi|>4): 379; chains: 2; bounding box: 42×63×41 Å

Organism: Klebsiella aerogenes (strain ATCC 13048 / DSM 30053 / CCUG 1429 / JCM 1235 / KCTC 2190 / NBRC 13534 / NCIMB 10102 / NCTC 10006 / CDC 819-56) (NCBI:txid1028307)

Nearest PDB structures (foldseek):
  1wzo-assembly1_A  TM=8.572E-01  e=3.549E-01  Thermus thermophilus HB8
  1wzo-assembly1_D  TM=8.534E-01  e=3.169E-01  Thermus thermophilus HB8
  1wzo-assembly1_C  TM=8.545E-01  e=4.208E-01  Thermus thermophilus HB8
  4r3d-assembly2_A  TM=3.210E-01  e=8.796E-01  Betacoronavirus England 1
  4r3d-assembly1_B  TM=3.169E-01  e=1.043E+00  Betacoronavirus England 1

Foldseek 3Di:
DPPPPPVCVVPVQDPPWDWDDDPFAIFTWDADPDDDAQFWFFKDAPNDTFIWHDDPQWTATPVGDTQHDPSVVRMGTPGTGDDGDGDDDPVCDVPD/DPPPPPVCVVPVQDPPWDWDDDPFAIFTWDADPDDDAQFWFWKAAPNDTFIWHDDPQWTATPVGDTQHDPSVVRMGTPGTGDDGDGDDDPVPDVPD

Secondary structure (DSSP, 8-state):
-----HHHHHH---TT-EEEE-SSSEEEEE--SSPPTT-EEEEEETTEEEEEEEETTEEEETTS-EE-GGGGGG-EEEEEEEEEEEEPPSS--S--/-----HHHHHH---TT-EEEE-SSSEEEEE--SSPPTT-EEEEEETTEEEEEEEETTEEEETTS-EE-GGGGGG-EEEEEEEEEEEE--SS--TT-

Solvent-accessible surface area (backbone atoms only — not comparable to full-atom values): 11125 Å² total; per-residue (Å²): 124,80,73,66,60,68,57,42,72,75,69,67,51,59,94,81,43,45,79,41,87,46,92,65,31,34,37,30,30,34,77,59,94,70,72,58,85,55,39,47,28,36,32,35,47,93,89,38,76,46,51,28,30,56,52,98,83,23,36,34,31,79,89,65,50,72,43,44,76,82,57,47,77,61,48,41,80,64,22,30,47,50,31,34,38,26,70,48,47,79,84,54,53,62,78,112,125,81,74,65,60,68,60,40,73,76,68,66,50,59,93,81,44,45,80,40,85,45,91,63,30,33,36,31,29,34,77,57,94,68,73,58,84,54,39,46,28,36,32,34,47,93,89,39,78,46,49,27,28,57,52,96,81,24,36,34,31,82,88,64,51,73,45,43,76,80,59,47,76,61,49,40,82,64,21,28,45,50,30,35,38,25,70,48,48,78,82,56,57,61,72,117

Sequence (192 aa):
MLQQPQFYEVTGISQHATFVDTQRGVAVVERSSSPLASAVLLISYCGVQQFARFLGGSLITEDGDAIEGDMLADVELIGVVTHIISKAGFDDSPVMMLQQPQFYEVTGISQHATFVDTQRGVAVVERSSSPLASAVLLISYCGVQQFARFLGGSLITEDGDAIEGDMLADVELIGVVTHIISKAGFDDSPVM